Protein AF-0000000078755670 (afdb_homodimer)

Organism: Turneriella parva (strain ATCC BAA-1111 / DSM 21527 / NCTC 11395 / H) (NCBI:txid869212)

Nearest PDB structures (foldseek):
  2hr5-assembly1_A  TM=8.769E-01  e=3.249E-07  Pyrococcus furiosus
  7o91-assembly1_A  TM=8.921E-01  e=1.426E-06  Sulfurisphaera tokodaii str. 7
  4di0-assembly1_B  TM=9.096E-01  e=7.373E-06  Burkholderia pseudomallei 1710b
  6s1a-assembly1_B  TM=4.511E-01  e=1.408E+00  Pseudomonas putida KT2440
  8wjo-assembly1_B  TM=2.674E-01  e=6.176E+00  Saccharomyces cerevisiae S288C

Secondary structure (DSSP, 8-state):
------HHHHHHHHHHHHHHHHHHHHHHHHHHHHHTT-HHHHHHHHHHHHHHHHHHHHHHHHHS-GGG--HHHHHHHHHHHHHHIIIIIHHHHHHHHHHTT-HHHHHHHHHHHHHHHHHHHHHHHHHHHHHHHHHHHHHHHHHHHHHHHHHHHHHHT-/------HHHHHHHHHHHHHHHHHHHHHHHHHHHHHTT-HHHHHHHHHHHHHHHHHHHHHHHHHS-GGG--HHHHHHHHHHHHHHIIIIIHHHHHHHHHHTT-HHHHHHHHHHHHHHHHHHHHHHHHHHHHHHHHHHHHHHHHHHHHHHHHHHHHHHT-

Structure (mmCIF, N/CA/C/O backbone):
data_AF-0000000078755670-model_v1
#
loop_
_entity.id
_entity.type
_entity.pdbx_description
1 polymer Rubrerythrin
#
loop_
_atom_site.group_PDB
_atom_site.id
_atom_site.type_symbol
_atom_site.label_atom_id
_atom_site.label_alt_id
_atom_site.label_comp_id
_atom_site.label_asym_id
_atom_site.label_entity_id
_atom_site.label_seq_id
_atom_site.pdbx_PDB_ins_code
_atom_site.Cartn_x
_atom_site.Cartn_y
_atom_site.Cartn_z
_atom_site.occupancy
_atom_site.B_iso_or_equiv
_atom_site.auth_seq_id
_atom_site.auth_comp_id
_atom_site.auth_asym_id
_atom_site.auth_atom_id
_atom_site.pdbx_PDB_model_num
ATOM 1 N N . MET A 1 1 ? -11.953 -11.547 -30.375 1 32.44 1 MET A N 1
ATOM 2 C CA . MET A 1 1 ? -12.641 -10.555 -29.562 1 32.44 1 MET A CA 1
ATOM 3 C C . MET A 1 1 ? -11.734 -10.023 -28.453 1 32.44 1 MET A C 1
ATOM 5 O O . MET A 1 1 ? -11.219 -10.797 -27.656 1 32.44 1 MET A O 1
ATOM 9 N N . THR A 1 2 ? -10.945 -9.078 -28.531 1 39.5 2 THR A N 1
ATOM 10 C CA . THR A 1 2 ? -9.805 -8.57 -27.766 1 39.5 2 THR A CA 1
ATOM 11 C C . THR A 1 2 ? -10.172 -8.375 -26.297 1 39.5 2 THR A C 1
ATOM 13 O O . THR A 1 2 ? -11.203 -7.773 -25.984 1 39.5 2 THR A O 1
ATOM 16 N N . LYS A 1 3 ? -10.094 -9.289 -25.438 1 49.12 3 LYS A N 1
ATOM 17 C CA . LYS A 1 3 ? -10.672 -9.414 -24.094 1 49.12 3 LYS A CA 1
ATOM 18 C C . LYS A 1 3 ? -10.656 -8.07 -23.359 1 49.12 3 LYS A C 1
ATOM 20 O O . LYS A 1 3 ? -9.586 -7.527 -23.078 1 49.12 3 LYS A O 1
ATOM 25 N N . GLN A 1 4 ? -11.633 -7.141 -23.672 1 58.25 4 GLN A N 1
ATOM 26 C CA . GLN A 1 4 ? -11.773 -5.82 -23.078 1 58.25 4 GLN A CA 1
ATOM 27 C C . GLN A 1 4 ? -11.477 -5.859 -21.578 1 58.25 4 GLN A C 1
ATOM 29 O O . GLN A 1 4 ? -11.992 -6.715 -20.859 1 58.25 4 GLN A O 1
ATOM 34 N N . GLU A 1 5 ? -10.367 -5.27 -21.266 1 74.81 5 GLU A N 1
ATOM 35 C CA . GLU A 1 5 ? -9.93 -5.27 -19.875 1 74.81 5 GLU A CA 1
ATOM 36 C C . GLU A 1 5 ? -11.07 -4.871 -18.938 1 74.81 5 GLU A C 1
ATOM 38 O O . GLU A 1 5 ? -11.742 -3.863 -19.172 1 74.81 5 GLU A O 1
ATOM 43 N N . SER A 1 6 ? -11.648 -5.734 -18.156 1 92.69 6 SER A N 1
ATOM 44 C CA . SER A 1 6 ? -12.734 -5.551 -17.203 1 92.69 6 SER A CA 1
ATOM 45 C C . SER A 1 6 ? -12.531 -4.285 -16.375 1 92.69 6 SER A C 1
ATOM 47 O O . SER A 1 6 ? -11.469 -4.09 -15.789 1 92.69 6 SER A O 1
ATOM 49 N N . VAL A 1 7 ? -13.539 -3.35 -16.562 1 97.31 7 VAL A N 1
ATOM 50 C CA . VAL A 1 7 ? -13.523 -2.145 -15.742 1 97.31 7 VAL A CA 1
ATOM 51 C C . VAL A 1 7 ? -13.43 -2.527 -14.266 1 97.31 7 VAL A C 1
ATOM 53 O O . VAL A 1 7 ? -12.75 -1.854 -13.492 1 97.31 7 VAL A O 1
ATOM 56 N N . THR A 1 8 ? -14.062 -3.582 -13.914 1 98.12 8 THR A N 1
ATOM 57 C CA . THR A 1 8 ? -14.07 -4.031 -12.531 1 98.12 8 THR A CA 1
ATOM 58 C C . THR A 1 8 ? -12.672 -4.453 -12.086 1 98.12 8 THR A C 1
ATOM 60 O O . THR A 1 8 ? -12.258 -4.18 -10.961 1 98.12 8 THR A O 1
ATOM 63 N N . VAL A 1 9 ? -11.953 -5.074 -12.945 1 97.44 9 VAL A N 1
ATOM 64 C CA . VAL A 1 9 ? -10.602 -5.496 -12.594 1 97.44 9 VAL A CA 1
ATOM 65 C C . VAL A 1 9 ? -9.711 -4.27 -12.391 1 97.44 9 VAL A C 1
ATOM 67 O O . VAL A 1 9 ? -8.914 -4.215 -11.445 1 97.44 9 VAL A O 1
ATOM 70 N N . LYS A 1 10 ? -9.875 -3.318 -13.211 1 98 10 LYS A N 1
ATOM 71 C CA . LYS A 1 10 ? -9.133 -2.074 -13.047 1 98 10 LYS A CA 1
ATOM 72 C C . LYS A 1 10 ? -9.516 -1.366 -11.75 1 98 10 LYS A C 1
ATOM 74 O O . LYS A 1 10 ? -8.656 -0.796 -11.07 1 98 10 LYS A O 1
ATOM 79 N N . ASN A 1 11 ? -10.828 -1.381 -11.461 1 98.56 11 ASN A N 1
ATOM 80 C CA . ASN A 1 11 ? -11.305 -0.784 -10.219 1 98.56 11 ASN A CA 1
ATOM 81 C C . ASN A 1 11 ? -10.734 -1.499 -9 1 98.56 11 ASN A C 1
ATOM 83 O O . ASN A 1 11 ? -10.398 -0.859 -8 1 98.56 11 ASN A O 1
ATOM 87 N N . LEU A 1 12 ? -10.625 -2.812 -9.086 1 98.5 12 LEU A N 1
ATOM 88 C CA . LEU A 1 12 ? -10.031 -3.582 -7.996 1 98.5 12 LEU A CA 1
ATOM 89 C C . LEU A 1 12 ? -8.562 -3.219 -7.805 1 98.5 12 LEU A C 1
ATOM 91 O O . LEU A 1 12 ? -8.086 -3.123 -6.672 1 98.5 12 LEU A O 1
ATOM 95 N N . GLU A 1 13 ? -7.914 -3.051 -8.867 1 98.06 13 GLU A N 1
ATOM 96 C CA . GLU A 1 13 ? -6.516 -2.645 -8.781 1 98.06 13 GLU A CA 1
ATOM 97 C C . GLU A 1 13 ? -6.379 -1.272 -8.125 1 98.06 13 GLU A C 1
ATOM 99 O O . GLU A 1 13 ? -5.496 -1.064 -7.293 1 98.06 13 GLU A O 1
ATOM 104 N N . ALA A 1 14 ? -7.215 -0.38 -8.5 1 98.38 14 ALA A N 1
ATOM 105 C CA . ALA A 1 14 ? -7.199 0.957 -7.91 1 98.38 14 ALA A CA 1
ATOM 106 C C . ALA A 1 14 ? -7.547 0.906 -6.426 1 98.38 14 ALA A C 1
ATOM 108 O O . ALA A 1 14 ? -6.957 1.627 -5.617 1 98.38 14 ALA A O 1
ATOM 109 N N . ALA A 1 15 ? -8.492 0.089 -6.121 1 98.81 15 ALA A N 1
ATOM 110 C CA . ALA A 1 15 ? -8.875 -0.082 -4.723 1 98.81 15 ALA A CA 1
ATOM 111 C C . ALA A 1 15 ? -7.734 -0.681 -3.908 1 98.81 15 ALA A C 1
ATOM 113 O O . ALA A 1 15 ? -7.48 -0.255 -2.779 1 98.81 15 ALA A O 1
ATOM 114 N N . PHE A 1 16 ? -7.125 -1.689 -4.496 1 98.81 16 PHE A N 1
ATOM 115 C CA . PHE A 1 16 ? -5.965 -2.293 -3.852 1 98.81 16 PHE A CA 1
ATOM 116 C C . PHE A 1 16 ? -4.879 -1.251 -3.607 1 98.81 16 PHE A C 1
ATOM 118 O O . PHE A 1 16 ? -4.305 -1.188 -2.52 1 98.81 16 PHE A O 1
ATOM 125 N N . ALA A 1 17 ? -4.625 -0.425 -4.574 1 98.56 17 ALA A N 1
ATOM 126 C CA . ALA A 1 17 ? -3.654 0.658 -4.426 1 98.56 17 ALA A CA 1
ATOM 127 C C . ALA A 1 17 ? -4.074 1.628 -3.328 1 98.56 17 ALA A C 1
ATOM 129 O O . ALA A 1 17 ? -3.266 2.002 -2.477 1 98.56 17 ALA A O 1
ATOM 130 N N . GLY A 1 18 ? -5.297 2.008 -3.324 1 98.44 18 GLY A N 1
ATOM 131 C CA . GLY A 1 18 ? -5.812 2.943 -2.34 1 98.44 18 GLY A CA 1
ATOM 132 C C . GLY A 1 18 ? -5.695 2.438 -0.914 1 98.44 18 GLY A C 1
ATOM 133 O O . GLY A 1 18 ? -5.199 3.146 -0.037 1 98.44 18 GLY A O 1
ATOM 134 N N . GLU A 1 19 ? -6.105 1.221 -0.753 1 98.88 19 GLU A N 1
ATOM 135 C CA . GLU A 1 19 ? -6.059 0.656 0.592 1 98.88 19 GLU A CA 1
ATOM 136 C C . GLU A 1 19 ? -4.617 0.459 1.056 1 98.88 19 GLU A C 1
ATOM 138 O O . GLU A 1 19 ? -4.309 0.633 2.236 1 98.88 19 GLU A O 1
ATOM 143 N N . SER A 1 20 ? -3.727 0.031 0.141 1 98.88 20 SER A N 1
ATOM 144 C CA . SER A 1 20 ? -2.311 -0.117 0.465 1 98.88 20 SER A CA 1
ATOM 145 C C . SER A 1 20 ? -1.695 1.218 0.872 1 98.88 20 SER A C 1
ATOM 147 O O . SER A 1 20 ? -0.963 1.293 1.861 1 98.88 20 SER A O 1
ATOM 149 N N . MET A 1 21 ? -2.049 2.262 0.152 1 98.75 21 MET A N 1
ATOM 150 C CA . MET A 1 21 ? -1.551 3.598 0.464 1 98.75 21 MET A CA 1
ATOM 151 C C . MET A 1 21 ? -2.107 4.09 1.796 1 98.75 21 MET A C 1
ATOM 153 O O . MET A 1 21 ? -1.396 4.727 2.572 1 98.75 21 MET A O 1
ATOM 157 N N . ALA A 1 22 ? -3.395 3.812 2.031 1 98.81 22 ALA A N 1
ATOM 158 C CA . ALA A 1 22 ? -3.994 4.238 3.293 1 98.81 22 ALA A CA 1
ATOM 159 C C . ALA A 1 22 ? -3.277 3.604 4.48 1 98.81 22 ALA A C 1
ATOM 161 O O . ALA A 1 22 ? -3.023 4.27 5.488 1 98.81 22 ALA A O 1
ATOM 162 N N . HIS A 1 23 ? -2.988 2.371 4.402 1 98.75 23 HIS A N 1
ATOM 163 C CA . HIS A 1 23 ? -2.232 1.702 5.453 1 98.75 23 HIS A CA 1
ATOM 164 C C . HIS A 1 23 ? -0.934 2.443 5.758 1 98.75 23 HIS A C 1
ATOM 166 O O . HIS A 1 23 ? -0.653 2.768 6.914 1 98.75 23 HIS A O 1
ATOM 172 N N . MET A 1 24 ? -0.199 2.738 4.711 1 98.75 24 MET A N 1
ATOM 173 C CA . MET A 1 24 ? 1.107 3.367 4.883 1 98.75 24 MET A CA 1
ATOM 174 C C . MET A 1 24 ? 0.96 4.805 5.367 1 98.75 24 MET A C 1
ATOM 176 O O . MET A 1 24 ? 1.723 5.258 6.219 1 98.75 24 MET A O 1
ATOM 180 N N . LYS A 1 25 ? -0 5.504 4.809 1 98.62 25 LYS A N 1
ATOM 181 C CA . LYS A 1 25 ? -0.247 6.887 5.207 1 98.62 25 LYS A CA 1
ATOM 182 C C . LYS A 1 25 ? -0.592 6.977 6.691 1 98.62 25 LYS A C 1
ATOM 184 O O . LYS A 1 25 ? -0.08 7.848 7.398 1 98.62 25 LYS A O 1
ATOM 189 N N . TYR A 1 26 ? -1.407 6.098 7.105 1 98.81 26 TYR A N 1
ATOM 190 C CA . TYR A 1 26 ? -1.872 6.172 8.484 1 98.81 26 TYR A CA 1
ATOM 191 C C . TYR A 1 26 ? -0.756 5.801 9.461 1 98.81 26 TYR A C 1
ATOM 193 O O . TYR A 1 26 ? -0.685 6.34 10.562 1 98.81 26 TYR A O 1
ATOM 201 N N . LEU A 1 27 ? 0.091 4.906 9.062 1 98.56 27 LEU A N 1
ATOM 202 C CA . LEU A 1 27 ? 1.281 4.652 9.867 1 98.56 27 LEU A CA 1
ATOM 203 C C . LEU A 1 27 ? 2.148 5.906 9.961 1 98.56 27 LEU A C 1
ATOM 205 O O . LEU A 1 27 ? 2.643 6.242 11.039 1 98.56 27 LEU A O 1
ATOM 209 N N . HIS A 1 28 ? 2.346 6.578 8.844 1 98.69 28 HIS A N 1
ATOM 210 C CA . HIS A 1 28 ? 3.139 7.801 8.812 1 98.69 28 HIS A CA 1
ATOM 211 C C . HIS A 1 28 ? 2.5 8.891 9.672 1 98.69 28 HIS A C 1
ATOM 213 O O . HIS A 1 28 ? 3.191 9.594 10.414 1 98.69 28 HIS A O 1
ATOM 219 N N . PHE A 1 29 ? 1.188 9 9.594 1 98.75 29 PHE A N 1
ATOM 220 C CA . PHE A 1 29 ? 0.46 10 10.359 1 98.75 29 PHE A CA 1
ATOM 221 C C . PHE A 1 29 ? 0.524 9.695 11.852 1 98.75 29 PHE A C 1
ATOM 223 O O . PHE A 1 29 ? 0.62 10.609 12.68 1 98.75 29 PHE A O 1
ATOM 230 N N . ALA A 1 30 ? 0.464 8.406 12.188 1 98.69 30 ALA A N 1
ATOM 231 C CA . ALA A 1 30 ? 0.624 8.016 13.586 1 98.69 30 ALA A CA 1
ATOM 232 C C . ALA A 1 30 ? 1.96 8.5 14.141 1 98.69 30 ALA A C 1
ATOM 234 O O . ALA A 1 30 ? 2.027 9.008 15.266 1 98.69 30 ALA A O 1
ATOM 235 N N . ARG A 1 31 ? 2.986 8.383 13.375 1 98 31 ARG A N 1
ATOM 236 C CA . ARG A 1 31 ? 4.316 8.82 13.789 1 98 31 ARG A CA 1
ATOM 237 C C . ARG A 1 31 ? 4.348 10.328 14.023 1 98 31 ARG A C 1
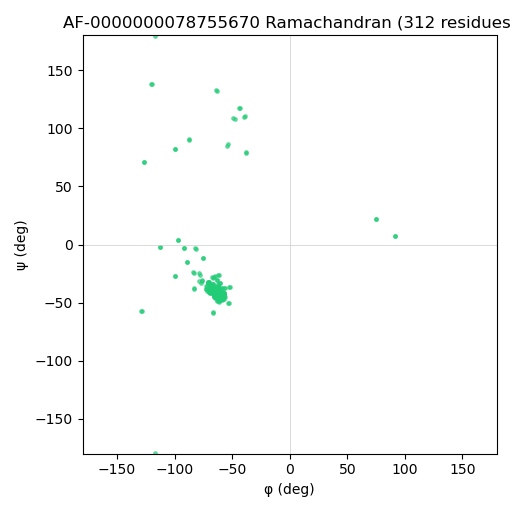ATOM 239 O O . ARG A 1 31 ? 4.914 10.797 15.008 1 98 31 ARG A O 1
ATOM 246 N N . ILE A 1 32 ? 3.754 11.055 13.109 1 97.88 32 ILE A N 1
ATOM 247 C CA . ILE A 1 32 ? 3.693 12.508 13.227 1 97.88 32 ILE A CA 1
ATOM 248 C C . ILE A 1 32 ? 2.973 12.891 14.516 1 97.88 32 ILE A C 1
ATOM 250 O O . ILE A 1 32 ? 3.465 13.719 15.281 1 97.88 32 ILE A O 1
ATOM 254 N N . CYS A 1 33 ? 1.858 12.281 14.766 1 98 33 CYS A N 1
ATOM 255 C CA . CYS A 1 33 ? 1.079 12.578 15.961 1 98 33 CYS A CA 1
ATOM 256 C C . CYS A 1 33 ? 1.87 12.258 17.219 1 98 33 CYS A C 1
ATOM 258 O O . CYS A 1 33 ? 1.887 13.047 18.172 1 98 33 CYS A O 1
ATOM 260 N N . ARG A 1 34 ? 2.529 11.109 17.203 1 97.75 34 ARG A N 1
ATOM 261 C CA . ARG A 1 34 ? 3.316 10.695 18.359 1 97.75 34 ARG A CA 1
ATOM 262 C C . ARG A 1 34 ? 4.477 11.656 18.609 1 97.75 34 ARG A C 1
ATOM 264 O O . ARG A 1 34 ? 4.75 12.023 19.75 1 97.75 34 ARG A O 1
ATOM 271 N N . GLU A 1 35 ? 5.148 12.07 17.609 1 96.75 35 GLU A N 1
ATOM 272 C CA . GLU A 1 35 ? 6.266 13.008 17.703 1 96.75 35 GLU A CA 1
ATOM 273 C C . GLU A 1 35 ? 5.812 14.344 18.266 1 96.75 35 GLU A C 1
ATOM 275 O O . GLU A 1 35 ? 6.598 15.055 18.906 1 96.75 35 GLU A O 1
ATOM 280 N N . GLN A 1 36 ? 4.562 14.656 18.078 1 94.56 36 GLN A N 1
ATOM 281 C CA . GLN A 1 36 ? 4.016 15.922 18.547 1 94.56 36 GLN A CA 1
ATOM 282 C C . GLN A 1 36 ? 3.318 15.75 19.906 1 94.56 36 GLN A C 1
ATOM 284 O O . GLN A 1 36 ? 2.592 16.641 20.344 1 94.56 36 GLN A O 1
ATOM 289 N N . GLY A 1 37 ? 3.385 14.523 20.484 1 94.69 37 GLY A N 1
ATOM 290 C CA . GLY A 1 37 ? 2.934 14.281 21.859 1 94.69 37 GLY A CA 1
ATOM 291 C C . GLY A 1 37 ? 1.482 13.852 21.938 1 94.69 37 GLY A C 1
ATOM 292 O O . GLY A 1 37 ? 0.907 13.789 23.016 1 94.69 37 GLY A O 1
ATOM 293 N N . ASP A 1 38 ? 0.889 13.617 20.797 1 96.25 38 ASP A N 1
ATOM 294 C CA . ASP A 1 38 ? -0.505 13.188 20.781 1 96.25 38 ASP A CA 1
ATOM 295 C C . ASP A 1 38 ? -0.608 11.672 20.594 1 96.25 38 ASP A C 1
ATOM 297 O O . ASP A 1 38 ? -1.018 11.195 19.531 1 96.25 38 ASP A O 1
ATOM 301 N N . GLU A 1 39 ? -0.458 10.984 21.672 1 97.75 39 GLU A N 1
ATOM 302 C CA . GLU A 1 39 ? -0.437 9.523 21.672 1 97.75 39 GLU A CA 1
ATOM 303 C C . GLU A 1 39 ? -1.814 8.953 21.344 1 97.75 39 GLU A C 1
ATOM 305 O O . GLU A 1 39 ? -1.923 7.926 20.672 1 97.75 39 GLU A O 1
ATOM 310 N N . ALA A 1 40 ? -2.822 9.602 21.766 1 97.62 40 ALA A N 1
ATOM 311 C CA . ALA A 1 40 ? -4.176 9.102 21.547 1 97.62 40 ALA A CA 1
ATOM 312 C C . ALA A 1 40 ? -4.523 9.07 20.062 1 97.62 40 ALA A C 1
ATOM 314 O O . ALA A 1 40 ? -5.035 8.07 19.562 1 97.62 40 ALA A O 1
ATOM 315 N N . THR A 1 41 ? -4.215 10.109 19.391 1 98.44 41 THR A N 1
ATOM 316 C CA . THR A 1 41 ? -4.496 10.172 17.953 1 98.44 41 THR A CA 1
ATOM 317 C C . THR A 1 41 ? -3.598 9.203 17.188 1 98.44 41 THR A C 1
ATOM 319 O O . THR A 1 41 ? -4.039 8.57 16.219 1 98.44 41 THR A O 1
ATOM 322 N N . ALA A 1 42 ? -2.363 9.062 17.641 1 98.69 42 ALA A N 1
ATOM 323 C CA . ALA A 1 42 ? -1.453 8.102 17.031 1 98.69 42 ALA A CA 1
ATOM 324 C C . ALA A 1 42 ? -2.033 6.691 17.062 1 98.69 42 ALA A C 1
ATOM 326 O O . ALA A 1 42 ? -1.991 5.973 16.062 1 98.69 42 ALA A O 1
ATOM 327 N N . LYS A 1 43 ? -2.6 6.359 18.141 1 98.75 43 LYS A N 1
ATOM 328 C CA . LYS A 1 43 ? -3.168 5.027 18.312 1 98.75 43 LYS A CA 1
ATOM 329 C C . LYS A 1 43 ? -4.375 4.824 17.391 1 98.75 43 LYS A C 1
ATOM 331 O O . LYS A 1 43 ? -4.578 3.732 16.859 1 98.75 43 LYS A O 1
ATOM 336 N N . VAL A 1 44 ? -5.188 5.855 17.234 1 98.88 44 VAL A N 1
ATOM 337 C CA . VAL A 1 44 ? -6.332 5.781 16.328 1 98.88 44 VAL A CA 1
ATOM 338 C C . VAL A 1 44 ? -5.852 5.488 14.906 1 98.88 44 VAL A C 1
ATOM 340 O O . VAL A 1 44 ? -6.414 4.633 14.219 1 98.88 44 VAL A O 1
ATOM 343 N N . PHE A 1 45 ? -4.809 6.172 14.5 1 98.94 45 PHE A N 1
ATOM 344 C CA . PHE A 1 45 ? -4.262 5.953 13.164 1 98.94 45 PHE A CA 1
ATOM 345 C C . PHE A 1 45 ? -3.695 4.543 13.039 1 98.94 45 PHE A C 1
ATOM 347 O O . PHE A 1 45 ? -3.895 3.881 12.016 1 98.94 45 PHE A O 1
ATOM 354 N N . GLU A 1 46 ? -3.002 4.062 14.039 1 98.75 46 GLU A N 1
ATOM 355 C CA . GLU A 1 46 ? -2.412 2.73 13.984 1 98.75 46 GLU A CA 1
ATOM 356 C C . GLU A 1 46 ? -3.488 1.651 13.93 1 98.75 46 GLU A C 1
ATOM 358 O O . GLU A 1 46 ? -3.354 0.666 13.203 1 98.75 46 GLU A O 1
ATOM 363 N N . GLU A 1 47 ? -4.531 1.858 14.68 1 98.81 47 GLU A N 1
ATOM 364 C CA . GLU A 1 47 ? -5.633 0.901 14.664 1 98.81 47 GLU A CA 1
ATOM 365 C C . GLU A 1 47 ? -6.328 0.892 13.305 1 98.81 47 GLU A C 1
ATOM 367 O O . GLU A 1 47 ? -6.688 -0.171 12.789 1 98.81 47 GLU A O 1
ATOM 372 N N . THR A 1 48 ? -6.512 2.008 12.758 1 98.88 48 THR A N 1
ATOM 373 C CA . THR A 1 48 ? -7.117 2.086 11.43 1 98.88 48 THR A CA 1
ATOM 374 C C . THR A 1 48 ? -6.195 1.483 10.375 1 98.88 48 THR A C 1
ATOM 376 O O . THR A 1 48 ? -6.652 0.79 9.469 1 98.88 48 THR A O 1
ATOM 379 N N . ALA A 1 49 ? -4.879 1.758 10.5 1 98.75 49 ALA A N 1
ATOM 380 C CA . ALA A 1 49 ? -3.902 1.183 9.578 1 98.75 49 ALA A CA 1
ATOM 381 C C . ALA A 1 49 ? -3.986 -0.341 9.57 1 98.75 49 ALA A C 1
ATOM 383 O O . ALA A 1 49 ? -3.857 -0.971 8.523 1 98.75 49 ALA A O 1
ATOM 384 N N . ALA A 1 50 ? -4.223 -0.917 10.734 1 98.44 50 ALA A N 1
ATOM 385 C CA . ALA A 1 50 ? -4.348 -2.369 10.836 1 98.44 50 ALA A CA 1
ATOM 386 C C . ALA A 1 50 ? -5.582 -2.869 10.086 1 98.44 50 ALA A C 1
ATOM 388 O O . ALA A 1 50 ? -5.547 -3.938 9.477 1 98.44 50 ALA A O 1
ATOM 389 N N . GLN A 1 51 ? -6.621 -2.115 10.141 1 98.62 51 GLN A N 1
ATOM 390 C CA . GLN A 1 51 ? -7.828 -2.49 9.414 1 98.62 51 GLN A CA 1
ATOM 391 C C . GLN A 1 51 ? -7.629 -2.359 7.91 1 98.62 51 GLN A C 1
ATOM 393 O O . GLN A 1 51 ? -8.164 -3.154 7.137 1 98.62 51 GLN A O 1
ATOM 398 N N . GLU A 1 52 ? -6.797 -1.377 7.492 1 98.81 52 GLU A N 1
ATOM 399 C CA . GLU A 1 52 ? -6.543 -1.193 6.066 1 98.81 52 GLU A CA 1
ATOM 400 C C . GLU A 1 52 ? -5.785 -2.381 5.48 1 98.81 52 GLU A C 1
ATOM 402 O O . GLU A 1 52 ? -5.926 -2.695 4.301 1 98.81 52 GLU A O 1
ATOM 407 N N . ILE A 1 53 ? -4.992 -3.07 6.246 1 98.31 53 ILE A N 1
ATOM 408 C CA . ILE A 1 53 ? -4.309 -4.273 5.781 1 98.31 53 ILE A CA 1
ATOM 409 C C . ILE A 1 53 ? -5.332 -5.309 5.328 1 98.31 53 ILE A C 1
ATOM 411 O O . ILE A 1 53 ? -5.203 -5.887 4.246 1 98.31 53 ILE A O 1
ATOM 415 N N . GLN A 1 54 ? -6.34 -5.473 6.152 1 97.75 54 GLN A N 1
ATOM 416 C CA . GLN A 1 54 ? -7.371 -6.457 5.832 1 97.75 54 GLN A CA 1
ATOM 417 C C . GLN A 1 54 ? -8.125 -6.066 4.562 1 97.75 54 GLN A C 1
ATOM 419 O O . GLN A 1 54 ? -8.477 -6.926 3.752 1 97.75 54 GLN A O 1
ATOM 424 N N . HIS A 1 55 ? -8.383 -4.785 4.418 1 98.5 55 HIS A N 1
ATOM 425 C CA . HIS A 1 55 ? -9.039 -4.297 3.213 1 98.5 55 HIS A CA 1
ATOM 426 C C . HIS A 1 55 ? -8.195 -4.574 1.972 1 98.5 55 HIS A C 1
ATOM 428 O O . HIS A 1 55 ? -8.703 -5.113 0.982 1 98.5 55 HIS A O 1
ATOM 434 N N . ALA A 1 56 ? -6.953 -4.223 2.053 1 98.62 56 ALA A N 1
ATOM 435 C CA . ALA A 1 56 ? -6.043 -4.426 0.926 1 98.62 56 ALA A CA 1
ATOM 436 C C . ALA A 1 56 ? -5.918 -5.906 0.583 1 98.62 56 ALA A C 1
ATOM 438 O O . ALA A 1 56 ? -5.918 -6.281 -0.592 1 98.62 56 ALA A O 1
ATOM 439 N N . LEU A 1 57 ? -5.828 -6.727 1.596 1 97.56 57 LEU A N 1
ATOM 440 C CA . LEU A 1 57 ? -5.684 -8.156 1.359 1 97.56 57 LEU A CA 1
ATOM 441 C C . LEU A 1 57 ? -6.961 -8.742 0.769 1 97.56 57 LEU A C 1
ATOM 443 O O . LEU A 1 57 ? -6.906 -9.672 -0.04 1 97.56 57 LEU A O 1
ATOM 447 N N . GLY A 1 58 ? -8.148 -8.227 1.183 1 96.88 58 GLY A N 1
ATOM 448 C CA . GLY A 1 58 ? -9.391 -8.625 0.544 1 96.88 58 GLY A CA 1
ATOM 449 C C . GLY A 1 58 ? -9.406 -8.359 -0.949 1 96.88 58 GLY A C 1
ATOM 450 O O . GLY A 1 58 ? -9.844 -9.203 -1.732 1 96.88 58 GLY A O 1
ATOM 451 N N . HIS A 1 59 ? -8.938 -7.191 -1.34 1 98.38 59 HIS A N 1
ATOM 452 C CA . HIS A 1 59 ? -8.828 -6.871 -2.76 1 98.38 59 HIS A CA 1
ATOM 453 C C . HIS A 1 59 ? -7.797 -7.762 -3.445 1 98.38 59 HIS A C 1
ATOM 455 O O . HIS A 1 59 ? -8.023 -8.234 -4.562 1 98.38 59 HIS A O 1
ATOM 461 N N . ALA A 1 60 ? -6.633 -8.008 -2.762 1 97.75 60 ALA A N 1
ATOM 462 C CA . ALA A 1 60 ? -5.562 -8.844 -3.311 1 97.75 60 ALA A CA 1
ATOM 463 C C . ALA A 1 60 ? -6.066 -10.25 -3.607 1 97.75 60 ALA A C 1
ATOM 465 O O . ALA A 1 60 ? -5.664 -10.859 -4.602 1 97.75 60 ALA A O 1
ATOM 466 N N . GLU A 1 61 ? -6.91 -10.75 -2.793 1 97.06 61 GLU A N 1
ATOM 467 C CA . GLU A 1 61 ? -7.457 -12.086 -2.994 1 97.06 61 GLU A CA 1
ATOM 468 C C . GLU A 1 61 ? -8.266 -12.164 -4.289 1 97.06 61 GLU A C 1
ATOM 470 O O . GLU A 1 61 ? -8.234 -13.188 -4.984 1 97.06 61 GLU A O 1
ATOM 475 N N . LEU A 1 62 ? -8.953 -11.125 -4.59 1 96.94 62 LEU A N 1
ATOM 476 C CA . LEU A 1 62 ? -9.75 -11.102 -5.809 1 96.94 62 LEU A CA 1
ATOM 477 C C . LEU A 1 62 ? -8.867 -10.906 -7.035 1 96.94 62 LEU A C 1
ATOM 479 O O . LEU A 1 62 ? -9.164 -11.43 -8.109 1 96.94 62 LEU A O 1
ATOM 483 N N . LEU A 1 63 ? -7.793 -10.211 -6.855 1 97.06 63 LEU A N 1
ATOM 484 C CA . LEU A 1 63 ? -6.891 -9.898 -7.957 1 97.06 63 LEU A CA 1
ATOM 485 C C . LEU A 1 63 ? -5.922 -11.055 -8.211 1 97.06 63 LEU A C 1
ATOM 487 O O . LEU A 1 63 ? -5.531 -11.297 -9.359 1 97.06 63 LEU A O 1
ATOM 491 N N . PHE A 1 64 ? -5.492 -11.672 -7.129 1 96.81 64 PHE A N 1
ATOM 492 C CA . PHE A 1 64 ? -4.52 -12.758 -7.121 1 96.81 64 PHE A CA 1
ATOM 493 C C . PHE A 1 64 ? -5.059 -13.969 -6.367 1 96.81 64 PHE A C 1
ATOM 495 O O . PHE A 1 64 ? -4.535 -14.336 -5.312 1 96.81 64 PHE A O 1
ATOM 502 N N . PRO A 1 65 ? -5.992 -14.609 -6.938 1 95.62 65 PRO A N 1
ATOM 503 C CA . PRO A 1 65 ? -6.641 -15.703 -6.211 1 95.62 65 PRO A CA 1
ATOM 504 C C . PRO A 1 65 ? -5.684 -16.844 -5.883 1 95.62 65 PRO A C 1
ATOM 506 O O . PRO A 1 65 ? -5.02 -17.375 -6.777 1 95.62 65 PRO A O 1
ATOM 509 N N . ARG A 1 66 ? -5.723 -17.25 -4.703 1 94.06 66 ARG A N 1
ATOM 510 C CA . ARG A 1 66 ? -4.781 -18.234 -4.164 1 94.06 66 ARG A CA 1
ATOM 511 C C . ARG A 1 66 ? -4.91 -19.578 -4.883 1 94.06 66 ARG A C 1
ATOM 513 O O . ARG A 1 66 ? -3.924 -20.297 -5.039 1 94.06 66 ARG A O 1
ATOM 520 N N . GLU A 1 67 ? -6.094 -19.891 -5.348 1 93.12 67 GLU A N 1
ATOM 521 C CA . GLU A 1 67 ? -6.344 -21.188 -5.965 1 93.12 67 GLU A CA 1
ATOM 522 C C . GLU A 1 67 ? -5.75 -21.25 -7.371 1 93.12 67 GLU A C 1
ATOM 524 O O . GLU A 1 67 ? -5.605 -22.344 -7.941 1 93.12 67 GLU A O 1
ATOM 529 N N . LYS A 1 68 ? -5.352 -20.047 -7.824 1 94.75 68 LYS A N 1
ATOM 530 C CA . LYS A 1 68 ? -4.883 -20.016 -9.203 1 94.75 68 LYS A CA 1
ATOM 531 C C . LYS A 1 68 ? -3.387 -19.719 -9.273 1 94.75 68 LYS A C 1
ATOM 533 O O . LYS A 1 68 ? -2.805 -19.656 -10.352 1 94.75 68 LYS A O 1
ATOM 538 N N . LEU A 1 69 ? -2.816 -19.516 -8.141 1 96.81 69 LEU A N 1
ATOM 539 C CA . LEU A 1 69 ? -1.411 -19.109 -8.117 1 96.81 69 LEU A CA 1
ATOM 540 C C . LEU A 1 69 ? -0.575 -20.125 -7.34 1 96.81 69 LEU A C 1
ATOM 542 O O . LEU A 1 69 ? -1.021 -20.656 -6.32 1 96.81 69 LEU A O 1
ATOM 546 N N . GLY A 1 70 ? 0.6 -20.422 -7.902 1 95.75 70 GLY A N 1
ATOM 547 C CA . GLY A 1 70 ? 1.606 -21.219 -7.215 1 95.75 70 GLY A CA 1
ATOM 548 C C . GLY A 1 70 ? 2.889 -20.453 -6.949 1 95.75 70 GLY A C 1
ATOM 549 O O . GLY A 1 70 ? 2.979 -19.266 -7.242 1 95.75 70 GLY A O 1
ATOM 550 N N . VAL A 1 71 ? 3.809 -21.141 -6.352 1 97.06 71 VAL A N 1
ATOM 551 C CA . VAL A 1 71 ? 5.074 -20.531 -5.953 1 97.06 71 VAL A CA 1
ATOM 552 C C . VAL A 1 71 ? 5.77 -19.938 -7.176 1 97.06 71 VAL A C 1
ATOM 554 O O . VAL A 1 71 ? 6.266 -18.812 -7.125 1 97.06 71 VAL A O 1
ATOM 557 N N . LYS A 1 72 ? 5.754 -20.625 -8.258 1 96.88 72 LYS A N 1
ATOM 558 C CA . LYS A 1 72 ? 6.41 -20.141 -9.469 1 96.88 72 LYS A CA 1
ATOM 559 C C . LYS A 1 72 ? 5.742 -18.875 -9.992 1 96.88 72 LYS A C 1
ATOM 561 O O . LYS A 1 72 ? 6.418 -17.906 -10.375 1 96.88 72 LYS A O 1
ATOM 566 N N . GLU A 1 73 ? 4.473 -18.906 -10.008 1 97.5 73 GLU A N 1
ATOM 567 C CA . GLU A 1 73 ? 3.717 -17.781 -10.555 1 97.5 73 GLU A CA 1
ATOM 568 C C . GLU A 1 73 ? 3.93 -16.516 -9.727 1 97.5 73 GLU A C 1
ATOM 570 O O . GLU A 1 73 ? 4.129 -15.438 -10.281 1 97.5 73 GLU A O 1
ATOM 575 N N . VAL A 1 74 ? 3.896 -16.688 -8.422 1 98.44 74 VAL A N 1
ATOM 576 C CA . VAL A 1 74 ? 4.004 -15.484 -7.59 1 98.44 74 VAL A CA 1
ATOM 577 C C . VAL A 1 74 ? 5.426 -14.938 -7.66 1 98.44 74 VAL A C 1
ATOM 579 O O . VAL A 1 74 ? 5.625 -13.719 -7.621 1 98.44 74 VAL A O 1
ATOM 582 N N . LEU A 1 75 ? 6.43 -15.797 -7.789 1 98.81 75 LEU A N 1
ATOM 583 C CA . LEU A 1 75 ? 7.801 -15.336 -7.973 1 98.81 75 LEU A CA 1
ATOM 584 C C . LEU A 1 75 ? 7.957 -14.617 -9.305 1 98.81 75 LEU A C 1
ATOM 586 O O . LEU A 1 75 ? 8.641 -13.594 -9.391 1 98.81 75 LEU A O 1
ATOM 590 N N . ARG A 1 76 ? 7.32 -15.094 -10.305 1 98.38 76 ARG A N 1
ATOM 591 C CA . ARG A 1 76 ? 7.391 -14.445 -11.609 1 98.38 76 ARG A CA 1
ATOM 592 C C . ARG A 1 76 ? 6.727 -13.07 -11.57 1 98.38 76 ARG A C 1
ATOM 594 O O . ARG A 1 76 ? 7.23 -12.117 -12.164 1 98.38 76 ARG A O 1
ATOM 601 N N . TYR A 1 77 ? 5.617 -13.023 -10.883 1 98.12 77 TYR A N 1
ATOM 602 C CA . TYR A 1 77 ? 4.953 -11.734 -10.695 1 98.12 77 TYR A CA 1
ATOM 603 C C . TYR A 1 77 ? 5.883 -10.727 -10.031 1 98.12 77 TYR A C 1
ATOM 605 O O . TYR A 1 77 ? 5.969 -9.578 -10.461 1 98.12 77 TYR A O 1
ATOM 613 N N . ALA A 1 78 ? 6.535 -11.164 -8.984 1 98.88 78 ALA A N 1
ATOM 614 C CA . ALA A 1 78 ? 7.43 -10.289 -8.227 1 98.88 78 ALA A CA 1
ATOM 615 C C . ALA A 1 78 ? 8.625 -9.859 -9.078 1 98.88 78 ALA A C 1
ATOM 617 O O . ALA A 1 78 ? 9.016 -8.688 -9.07 1 98.88 78 ALA A O 1
ATOM 618 N N . ILE A 1 79 ? 9.188 -10.789 -9.836 1 98.88 79 ILE A N 1
ATOM 619 C CA . ILE A 1 79 ? 10.328 -10.5 -10.695 1 98.88 79 ILE A CA 1
ATOM 620 C C . ILE A 1 79 ? 9.938 -9.461 -11.742 1 98.88 79 ILE A C 1
ATOM 622 O O . ILE A 1 79 ? 10.664 -8.492 -11.969 1 98.88 79 ILE A O 1
ATOM 626 N N . GLU A 1 80 ? 8.82 -9.648 -12.367 1 98.56 80 GLU A N 1
ATOM 627 C CA . GLU A 1 80 ? 8.344 -8.719 -13.383 1 98.56 80 GLU A CA 1
ATOM 628 C C . GLU A 1 80 ? 8.148 -7.316 -12.812 1 98.56 80 GLU A C 1
ATOM 630 O O . GLU A 1 80 ? 8.562 -6.324 -13.422 1 98.56 80 GLU A O 1
ATOM 635 N N . GLY A 1 81 ? 7.516 -7.242 -11.656 1 98.25 81 GLY A N 1
ATOM 636 C CA . GLY A 1 81 ? 7.285 -5.945 -11.031 1 98.25 81 GLY A CA 1
ATOM 637 C C . GLY A 1 81 ? 8.562 -5.23 -10.656 1 98.25 81 GLY A C 1
ATOM 638 O O . GLY A 1 81 ? 8.75 -4.055 -10.984 1 98.25 81 GLY A O 1
ATOM 639 N N . GLU A 1 82 ? 9.438 -5.949 -10.008 1 98.88 82 GLU A N 1
ATOM 640 C CA . GLU A 1 82 ? 10.711 -5.352 -9.602 1 98.88 82 GLU A CA 1
ATOM 641 C C . GLU A 1 82 ? 11.547 -4.945 -10.812 1 98.88 82 GLU A C 1
ATOM 643 O O . GLU A 1 82 ? 12.227 -3.924 -10.789 1 98.88 82 GLU A O 1
ATOM 648 N N . THR A 1 83 ? 11.516 -5.734 -11.836 1 98.88 83 THR A N 1
ATOM 649 C CA . THR A 1 83 ? 12.266 -5.445 -13.055 1 98.88 83 THR A CA 1
ATOM 650 C C . THR A 1 83 ? 11.742 -4.18 -13.727 1 98.88 83 THR A C 1
ATOM 652 O O . THR A 1 83 ? 12.523 -3.322 -14.141 1 98.88 83 THR A O 1
ATOM 655 N N . TYR A 1 84 ? 10.477 -4.078 -13.805 1 98.75 84 TYR A N 1
ATOM 656 C CA . TYR A 1 84 ? 9.867 -2.877 -14.367 1 98.75 84 TYR A CA 1
ATOM 657 C C . TYR A 1 84 ? 10.289 -1.64 -13.586 1 98.75 84 TYR A C 1
ATOM 659 O O . TYR A 1 84 ? 10.586 -0.597 -14.172 1 98.75 84 TYR A O 1
ATOM 667 N N . GLU A 1 85 ? 10.328 -1.75 -12.273 1 98.81 85 GLU A N 1
ATOM 668 C CA . GLU A 1 85 ? 10.672 -0.614 -11.422 1 98.81 85 GLU A CA 1
ATOM 669 C C . GLU A 1 85 ? 12.094 -0.125 -11.703 1 98.81 85 GLU A C 1
ATOM 671 O O . GLU A 1 85 ? 12.312 1.073 -11.883 1 98.81 85 GLU A O 1
ATOM 676 N N . TYR A 1 86 ? 13.062 -1.003 -11.805 1 98.75 86 TYR A N 1
ATOM 677 C CA . TYR A 1 86 ? 14.445 -0.522 -11.859 1 98.75 86 TYR A CA 1
ATOM 678 C C . TYR A 1 86 ? 14.867 -0.253 -13.297 1 98.75 86 TYR A C 1
ATOM 680 O O . TYR A 1 86 ? 15.852 0.45 -13.539 1 98.75 86 TYR A O 1
ATOM 688 N N . THR A 1 87 ? 14.07 -0.784 -14.32 1 98.88 87 THR A N 1
ATOM 689 C CA . THR A 1 87 ? 14.5 -0.595 -15.695 1 98.88 87 THR A CA 1
ATOM 690 C C . THR A 1 87 ? 13.734 0.554 -16.344 1 98.88 87 THR A C 1
ATOM 692 O O . THR A 1 87 ? 14.227 1.178 -17.297 1 98.88 87 THR A O 1
ATOM 695 N N . GLU A 1 88 ? 12.531 0.801 -15.852 1 98.81 88 GLU A N 1
ATOM 696 C CA . GLU A 1 88 ? 11.68 1.75 -16.562 1 98.81 88 GLU A CA 1
ATOM 697 C C . GLU A 1 88 ? 11.141 2.82 -15.625 1 98.81 88 GLU A C 1
ATOM 699 O O . GLU A 1 88 ? 11.422 4.008 -15.797 1 98.81 88 GLU A O 1
ATOM 704 N N . MET A 1 89 ? 10.461 2.451 -14.594 1 98.69 89 MET A N 1
ATOM 705 C CA . MET A 1 89 ? 9.672 3.377 -13.789 1 98.69 89 MET A CA 1
ATOM 706 C C . MET A 1 89 ? 10.57 4.363 -13.055 1 98.69 89 MET A C 1
ATOM 708 O O . MET A 1 89 ? 10.461 5.574 -13.242 1 98.69 89 MET A O 1
ATOM 712 N N . TYR A 1 90 ? 11.453 3.818 -12.25 1 98.88 90 TYR A N 1
ATOM 713 C CA . TYR A 1 90 ? 12.234 4.715 -11.406 1 98.88 90 TYR A CA 1
ATOM 714 C C . TYR A 1 90 ? 13.234 5.512 -12.227 1 98.88 90 TYR A C 1
ATOM 716 O O . TYR A 1 90 ? 13.484 6.688 -11.945 1 98.88 90 TYR A O 1
ATOM 724 N N . PRO A 1 91 ? 13.883 4.91 -13.266 1 98.94 91 PRO A N 1
ATOM 725 C CA . PRO A 1 91 ? 14.734 5.75 -14.117 1 98.94 91 PRO A CA 1
ATOM 726 C C . PRO A 1 91 ? 13.969 6.914 -14.742 1 98.94 91 PRO A C 1
ATOM 728 O O . PRO A 1 91 ? 14.477 8.039 -14.789 1 98.94 91 PRO A O 1
ATOM 731 N N . LYS A 1 92 ? 12.766 6.664 -15.211 1 98.88 92 LYS A N 1
ATOM 732 C CA . LYS A 1 92 ? 11.945 7.73 -15.773 1 98.88 92 LYS A CA 1
ATOM 733 C C . LYS A 1 92 ? 11.578 8.766 -14.719 1 98.88 92 LYS A C 1
ATOM 735 O O . LYS A 1 92 ? 11.609 9.969 -14.977 1 98.88 92 LYS A O 1
ATOM 740 N N . PHE A 1 93 ? 11.203 8.32 -13.57 1 98.88 93 PHE A N 1
ATOM 741 C CA . PHE A 1 93 ? 10.859 9.211 -12.469 1 98.88 93 PHE A CA 1
ATOM 742 C C . PHE A 1 93 ? 12.055 10.07 -12.07 1 98.88 93 PHE A C 1
ATOM 744 O O . PHE A 1 93 ? 11.914 11.266 -11.836 1 98.88 93 PHE A O 1
ATOM 751 N N . ARG A 1 94 ? 13.227 9.422 -11.953 1 98.75 94 ARG A N 1
ATOM 752 C CA . ARG A 1 94 ? 14.461 10.117 -11.602 1 98.75 94 ARG A CA 1
ATOM 753 C C . ARG A 1 94 ? 14.773 11.211 -12.609 1 98.75 94 ARG A C 1
ATOM 755 O O . ARG A 1 94 ? 15.164 12.32 -12.227 1 98.75 94 ARG A O 1
ATOM 762 N N . HIS A 1 95 ? 14.617 10.891 -13.875 1 98.81 95 HIS A N 1
ATOM 763 C CA . HIS A 1 95 ? 14.891 11.859 -14.93 1 98.81 95 HIS A CA 1
ATOM 764 C C . HIS A 1 95 ? 14.016 13.102 -14.766 1 98.81 95 HIS A C 1
ATOM 766 O O . HIS A 1 95 ? 14.508 14.227 -14.852 1 98.81 95 HIS A O 1
ATOM 772 N N . ALA A 1 96 ? 12.75 12.914 -14.531 1 98.62 96 ALA A N 1
ATOM 773 C CA . ALA A 1 96 ? 11.828 14.031 -14.336 1 98.62 96 ALA A CA 1
ATOM 774 C C . ALA A 1 96 ? 12.219 14.867 -13.117 1 98.62 96 ALA A C 1
ATOM 776 O O . ALA A 1 96 ? 12.141 16.094 -13.148 1 98.62 96 ALA A O 1
ATOM 777 N N . ALA A 1 97 ? 12.609 14.18 -12.062 1 98.62 97 ALA A N 1
ATOM 778 C CA . ALA A 1 97 ? 13.008 14.875 -10.844 1 98.62 97 ALA A CA 1
ATOM 779 C C . ALA A 1 97 ? 14.234 15.75 -11.086 1 98.62 97 ALA A C 1
ATOM 781 O O . ALA A 1 97 ? 14.305 16.875 -10.594 1 98.62 97 ALA A O 1
ATOM 782 N N . VAL A 1 98 ? 15.18 15.25 -11.859 1 98.69 98 VAL A N 1
ATOM 783 C CA . VAL A 1 98 ? 16.391 16 -12.203 1 98.69 98 VAL A CA 1
ATOM 784 C C . VAL A 1 98 ? 16.016 17.203 -13.062 1 98.69 98 VAL A C 1
ATOM 786 O O . VAL A 1 98 ? 16.469 18.328 -12.812 1 98.69 98 VAL A O 1
ATOM 789 N N . GLU A 1 99 ? 15.156 16.984 -14.023 1 98.44 99 GLU A N 1
ATOM 790 C CA . GLU A 1 99 ? 14.734 18.047 -14.914 1 98.44 99 GLU A CA 1
ATOM 791 C C . GLU A 1 99 ? 14.047 19.172 -14.141 1 98.44 99 GLU A C 1
ATOM 793 O O . GLU A 1 99 ? 14.211 20.359 -14.469 1 98.44 99 GLU A O 1
ATOM 798 N N . GLU A 1 100 ? 13.359 18.812 -13.102 1 98 100 GLU A N 1
ATOM 799 C CA . GLU A 1 100 ? 12.617 19.797 -12.328 1 98 100 GLU A CA 1
ATOM 800 C C . GLU A 1 100 ? 13.453 20.344 -11.172 1 98 100 GLU A C 1
ATOM 802 O O . GLU A 1 100 ? 12.984 21.188 -10.406 1 98 100 GLU A O 1
ATOM 807 N N . GLY A 1 101 ? 14.586 19.844 -11.031 1 97.94 101 GLY A N 1
ATOM 808 C CA . GLY A 1 101 ? 15.484 20.328 -9.984 1 97.94 101 GLY A CA 1
ATOM 809 C C . GLY A 1 101 ? 15.086 19.859 -8.602 1 97.94 101 GLY A C 1
ATOM 810 O O . GLY A 1 101 ? 15.414 20.5 -7.602 1 97.94 101 GLY A O 1
ATOM 811 N N . ASN A 1 102 ? 14.352 18.812 -8.469 1 97.75 102 ASN A N 1
ATOM 812 C CA . ASN A 1 102 ? 14 18.203 -7.188 1 97.75 102 ASN A CA 1
ATOM 813 C C . ASN A 1 102 ? 15.047 17.188 -6.746 1 97.75 102 ASN A C 1
ATOM 815 O O . ASN A 1 102 ? 14.891 15.984 -6.98 1 97.75 102 ASN A O 1
ATOM 819 N N . SER A 1 103 ? 16.016 17.594 -6.043 1 98.25 103 SER A N 1
ATOM 820 C CA . SER A 1 103 ? 17.172 16.766 -5.723 1 98.25 103 SER A CA 1
ATOM 821 C C . SER A 1 103 ? 16.812 15.68 -4.711 1 98.25 103 SER A C 1
ATOM 823 O O . SER A 1 103 ? 17.375 14.578 -4.75 1 98.25 103 SER A O 1
ATOM 825 N N . ALA A 1 104 ? 15.938 16 -3.791 1 97.81 104 ALA A N 1
ATOM 826 C CA . ALA A 1 104 ? 15.547 15.008 -2.795 1 97.81 104 ALA A CA 1
ATOM 827 C C . ALA A 1 104 ? 14.844 13.82 -3.451 1 97.81 104 ALA A C 1
ATOM 829 O O . ALA A 1 104 ? 15.156 12.664 -3.15 1 97.81 104 ALA A O 1
ATOM 830 N N . ALA A 1 105 ? 13.945 14.148 -4.348 1 98.12 105 ALA A N 1
ATOM 831 C CA . ALA A 1 105 ? 13.25 13.078 -5.062 1 98.12 105 ALA A CA 1
ATOM 832 C C . ALA A 1 105 ? 14.219 12.297 -5.949 1 98.12 105 ALA A C 1
ATOM 834 O O . ALA A 1 105 ? 14.141 11.062 -6.027 1 98.12 105 ALA A O 1
ATOM 835 N N . ALA A 1 106 ? 15.086 12.977 -6.656 1 98.69 106 ALA A N 1
ATOM 836 C CA . ALA A 1 106 ? 16.062 12.305 -7.516 1 98.69 106 ALA A CA 1
ATOM 837 C C . ALA A 1 106 ? 16.906 11.305 -6.723 1 98.69 106 ALA A C 1
ATOM 839 O O . ALA A 1 106 ? 17.125 10.18 -7.168 1 98.69 106 ALA A O 1
ATOM 840 N N . ALA A 1 107 ? 17.359 11.711 -5.574 1 98.69 107 ALA A N 1
ATOM 841 C CA . ALA A 1 107 ? 18.156 10.836 -4.723 1 98.69 107 ALA A CA 1
ATOM 842 C C . ALA A 1 107 ? 17.359 9.625 -4.266 1 98.69 107 ALA A C 1
ATOM 844 O O . ALA A 1 107 ? 17.875 8.508 -4.223 1 98.69 107 ALA A O 1
ATOM 845 N N . GLU A 1 108 ? 16.156 9.906 -3.883 1 98.44 108 GLU A N 1
ATOM 846 C CA . GLU A 1 108 ? 15.273 8.828 -3.453 1 98.44 108 GLU A CA 1
ATOM 847 C C . GLU A 1 108 ? 15.055 7.812 -4.57 1 98.44 108 GLU A C 1
ATOM 849 O O . GLU A 1 108 ? 15.125 6.602 -4.336 1 98.44 108 GLU A O 1
ATOM 854 N N . PHE A 1 109 ? 14.789 8.219 -5.773 1 98.81 109 PHE A N 1
ATOM 855 C CA . PHE A 1 109 ? 14.547 7.32 -6.898 1 98.81 109 PHE A CA 1
ATOM 856 C C . PHE A 1 109 ? 15.812 6.555 -7.262 1 98.81 109 PHE A C 1
ATOM 858 O O . PHE A 1 109 ? 15.75 5.395 -7.676 1 98.81 109 PHE A O 1
ATOM 865 N N . ASP A 1 110 ? 16.938 7.207 -7.105 1 98.56 110 ASP A N 1
ATOM 866 C CA . ASP A 1 110 ? 18.203 6.512 -7.324 1 98.56 110 ASP A CA 1
ATOM 867 C C . ASP A 1 110 ? 18.344 5.32 -6.379 1 98.56 110 ASP A C 1
ATOM 869 O O . ASP A 1 110 ? 18.734 4.23 -6.801 1 98.56 110 ASP A O 1
ATOM 873 N N . GLU A 1 111 ? 18.047 5.535 -5.156 1 98.5 111 GLU A N 1
ATOM 874 C CA . GLU A 1 111 ? 18.109 4.461 -4.172 1 98.5 111 GLU A CA 1
ATOM 875 C C . GLU A 1 111 ? 17.141 3.33 -4.523 1 98.5 111 GLU A C 1
ATOM 877 O O . GLU A 1 111 ? 17.5 2.152 -4.402 1 98.5 111 GLU A O 1
ATOM 882 N N . GLN A 1 112 ? 16 3.721 -5.008 1 98.75 112 GLN A N 1
ATOM 883 C CA . GLN A 1 112 ? 14.984 2.725 -5.312 1 98.75 112 GLN A CA 1
ATOM 884 C C . GLN A 1 112 ? 15.375 1.897 -6.535 1 98.75 112 GLN A C 1
ATOM 886 O O . GLN A 1 112 ? 15.016 0.72 -6.633 1 98.75 112 GLN A O 1
ATOM 891 N N . ILE A 1 113 ? 16.078 2.465 -7.508 1 98.81 113 ILE A N 1
ATOM 892 C CA . ILE A 1 113 ? 16.578 1.713 -8.656 1 98.81 113 ILE A CA 1
ATOM 893 C C . ILE A 1 113 ? 17.469 0.563 -8.18 1 98.81 113 ILE A C 1
ATOM 895 O O . ILE A 1 113 ? 17.281 -0.584 -8.586 1 98.81 113 ILE A O 1
ATOM 899 N N . GLY A 1 114 ? 18.359 0.884 -7.246 1 98.69 114 GLY A N 1
ATOM 900 C CA . GLY A 1 114 ? 19.25 -0.141 -6.711 1 98.69 114 GLY A CA 1
ATOM 901 C C . GLY A 1 114 ? 18.516 -1.217 -5.934 1 98.69 114 GLY A C 1
ATOM 902 O O . GLY A 1 114 ? 18.766 -2.408 -6.125 1 98.69 114 GLY A O 1
ATOM 903 N N . GLU A 1 115 ? 17.578 -0.807 -5.082 1 98.69 115 GLU A N 1
ATOM 904 C CA . GLU A 1 115 ? 16.828 -1.738 -4.246 1 98.69 115 GLU A CA 1
ATOM 905 C C . GLU A 1 115 ? 15.961 -2.666 -5.094 1 98.69 115 GLU A C 1
ATOM 907 O O . GLU A 1 115 ? 15.867 -3.863 -4.816 1 98.69 115 GLU A O 1
ATOM 912 N N . SER A 1 116 ? 15.336 -2.139 -6.148 1 98.81 116 SER A N 1
ATOM 913 C CA . SER A 1 116 ? 14.484 -2.945 -7.012 1 98.81 116 SER A CA 1
ATOM 914 C C . SER A 1 116 ? 15.297 -3.967 -7.801 1 98.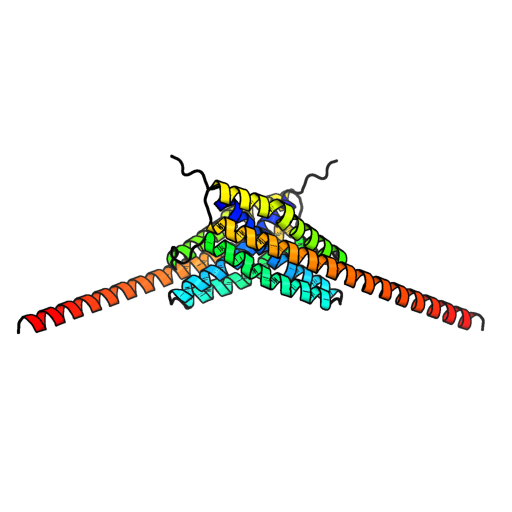81 116 SER A C 1
ATOM 916 O O . SER A 1 116 ? 14.836 -5.082 -8.047 1 98.81 116 SER A O 1
ATOM 918 N N . LYS A 1 117 ? 16.469 -3.592 -8.227 1 98.81 117 LYS A N 1
ATOM 919 C CA . LYS A 1 117 ? 17.375 -4.531 -8.898 1 98.81 117 LYS A CA 1
ATOM 920 C C . LYS A 1 117 ? 17.781 -5.664 -7.961 1 98.81 117 LYS A C 1
ATOM 922 O O . LYS A 1 117 ? 17.797 -6.832 -8.367 1 98.81 117 LYS A O 1
ATOM 927 N N . ASP A 1 118 ? 18.062 -5.32 -6.754 1 98.81 118 ASP A N 1
ATOM 928 C CA . ASP A 1 118 ? 18.406 -6.328 -5.754 1 98.81 118 ASP A CA 1
ATOM 929 C C . ASP A 1 118 ? 17.234 -7.273 -5.504 1 98.81 118 ASP A C 1
ATOM 931 O O . ASP A 1 118 ? 17.406 -8.492 -5.41 1 98.81 118 ASP A O 1
ATOM 935 N N . HIS A 1 119 ? 16.031 -6.746 -5.383 1 98.94 119 HIS A N 1
ATOM 936 C CA . HIS A 1 119 ? 14.852 -7.57 -5.164 1 98.94 119 HIS A CA 1
ATOM 937 C C . HIS A 1 119 ? 14.609 -8.516 -6.332 1 98.94 119 HIS A C 1
ATOM 939 O O . HIS A 1 119 ? 14.305 -9.695 -6.129 1 98.94 119 HIS A O 1
ATOM 945 N N . ALA A 1 120 ? 14.742 -7.973 -7.555 1 98.81 120 ALA A N 1
ATOM 946 C CA . ALA A 1 120 ? 14.57 -8.82 -8.734 1 98.81 120 ALA A CA 1
ATOM 947 C C . ALA A 1 120 ? 15.555 -9.984 -8.727 1 98.81 120 ALA A C 1
ATOM 949 O O . ALA A 1 120 ? 15.18 -11.125 -9 1 98.81 120 ALA A O 1
ATOM 950 N N . GLY A 1 121 ? 16.812 -9.664 -8.414 1 98.88 121 GLY A N 1
ATOM 951 C CA . GLY A 1 121 ? 17.828 -10.711 -8.328 1 98.88 121 GLY A CA 1
ATOM 952 C C . GLY A 1 121 ? 17.516 -11.75 -7.266 1 98.88 121 GLY A C 1
ATOM 953 O O . GLY A 1 121 ? 17.688 -12.945 -7.492 1 98.88 121 GLY A O 1
ATOM 954 N N . LEU A 1 122 ? 17.109 -11.289 -6.141 1 98.88 122 LEU A N 1
ATOM 955 C CA . LEU A 1 122 ? 16.734 -12.18 -5.047 1 98.88 122 LEU A CA 1
ATOM 956 C C . LEU A 1 122 ? 15.609 -13.117 -5.461 1 98.88 122 LEU A C 1
ATOM 958 O O . LEU A 1 122 ? 15.68 -14.328 -5.227 1 98.88 122 LEU A O 1
ATOM 962 N N . PHE A 1 123 ? 14.57 -12.594 -6.105 1 98.88 123 PHE A N 1
ATOM 963 C CA . PHE A 1 123 ? 13.422 -13.398 -6.508 1 98.88 123 PHE A CA 1
ATOM 964 C C . PHE A 1 123 ? 13.805 -14.375 -7.617 1 98.88 123 PHE A C 1
ATOM 966 O O . PHE A 1 123 ? 13.305 -15.5 -7.66 1 98.88 123 PHE A O 1
ATOM 973 N N . LYS A 1 124 ? 14.688 -13.914 -8.539 1 98.75 124 LYS A N 1
ATOM 974 C CA . LYS A 1 124 ? 15.164 -14.797 -9.594 1 98.75 124 LYS A CA 1
ATOM 975 C C . LYS A 1 124 ? 15.93 -15.984 -9.016 1 98.75 124 LYS A C 1
ATOM 977 O O . LYS A 1 124 ? 15.719 -17.125 -9.422 1 98.75 124 LYS A O 1
ATOM 982 N N . ARG A 1 125 ? 16.797 -15.711 -8.07 1 98.62 125 ARG A N 1
ATOM 983 C CA . ARG A 1 125 ? 17.531 -16.797 -7.418 1 98.62 125 ARG A CA 1
ATOM 984 C C . ARG A 1 125 ? 16.578 -17.719 -6.664 1 98.62 125 ARG A C 1
ATOM 986 O O . ARG A 1 125 ? 16.75 -18.938 -6.695 1 98.62 125 ARG A O 1
ATOM 993 N N . THR A 1 126 ? 15.648 -17.172 -6 1 98.69 126 THR A N 1
ATOM 994 C CA . THR A 1 126 ? 14.664 -17.953 -5.254 1 98.69 126 THR A CA 1
ATOM 995 C C . THR A 1 126 ? 13.883 -18.859 -6.188 1 98.69 126 THR A C 1
ATOM 997 O O . THR A 1 126 ? 13.617 -20.016 -5.855 1 98.69 126 THR A O 1
ATOM 1000 N N . LEU A 1 127 ? 13.492 -18.312 -7.355 1 98.12 127 LEU A N 1
ATOM 1001 C CA . LEU A 1 127 ? 12.766 -19.094 -8.352 1 98.12 127 LEU A CA 1
ATOM 1002 C C . LEU A 1 127 ? 13.602 -20.266 -8.836 1 98.12 127 LEU A C 1
ATOM 1004 O O . LEU A 1 127 ? 13.086 -21.375 -9.008 1 98.12 127 LEU A O 1
ATOM 1008 N N . GLU A 1 128 ? 14.875 -20.047 -9.023 1 97.19 128 GLU A N 1
ATOM 1009 C CA . GLU A 1 128 ? 15.773 -21.109 -9.461 1 97.19 128 GLU A CA 1
ATOM 1010 C C . GLU A 1 128 ? 15.875 -22.203 -8.406 1 97.19 128 GLU A C 1
ATOM 1012 O O . GLU A 1 128 ? 15.859 -23.391 -8.742 1 97.19 128 GLU A O 1
ATOM 1017 N N . ILE A 1 129 ? 15.992 -21.766 -7.207 1 95.31 129 ILE A N 1
ATOM 1018 C CA . ILE A 1 129 ? 16.094 -22.703 -6.105 1 95.31 129 ILE A CA 1
ATOM 1019 C C . ILE A 1 129 ? 14.797 -23.5 -5.984 1 95.31 129 ILE A C 1
ATOM 1021 O O . ILE A 1 129 ? 14.828 -24.734 -5.836 1 95.31 129 ILE A O 1
ATOM 1025 N N . ALA A 1 130 ? 13.68 -22.844 -6.082 1 92.5 130 ALA A N 1
ATOM 1026 C CA . ALA A 1 130 ? 12.375 -23.5 -5.973 1 92.5 130 ALA A CA 1
ATOM 1027 C C . ALA A 1 130 ? 12.148 -24.484 -7.117 1 92.5 130 ALA A C 1
ATOM 1029 O O . ALA A 1 130 ? 11.602 -25.562 -6.914 1 92.5 130 ALA A O 1
ATOM 1030 N N . ALA A 1 131 ? 12.555 -24.078 -8.242 1 90.25 131 ALA A N 1
ATOM 1031 C CA . ALA A 1 131 ? 12.398 -24.938 -9.414 1 90.25 131 ALA A CA 1
ATOM 1032 C C . ALA A 1 131 ? 13.195 -26.234 -9.25 1 90.25 131 ALA A C 1
ATOM 1034 O O . ALA A 1 131 ? 12.734 -27.312 -9.664 1 90.25 131 ALA A O 1
ATOM 1035 N N . LYS A 1 132 ? 14.289 -26.141 -8.672 1 89.5 132 LYS A N 1
ATOM 1036 C CA . LYS A 1 132 ? 15.117 -27.312 -8.43 1 89.5 132 LYS A CA 1
ATOM 1037 C C . LYS A 1 132 ? 14.477 -28.234 -7.387 1 89.5 132 LYS A C 1
ATOM 1039 O O . LYS A 1 132 ? 14.523 -29.453 -7.516 1 89.5 132 LYS A O 1
ATOM 1044 N N . ARG A 1 133 ? 13.898 -27.641 -6.43 1 85.56 133 ARG A N 1
ATOM 1045 C CA . ARG A 1 133 ? 13.227 -28.406 -5.383 1 85.56 133 ARG A CA 1
ATOM 1046 C C . ARG A 1 133 ? 12.016 -29.156 -5.941 1 85.56 133 ARG A C 1
ATOM 1048 O O . ARG A 1 133 ? 11.812 -30.328 -5.633 1 85.56 133 ARG A O 1
ATOM 1055 N N . PHE A 1 134 ? 11.297 -28.531 -6.762 1 82.75 134 PHE A N 1
ATOM 1056 C CA . PHE A 1 134 ? 10.109 -29.125 -7.359 1 82.75 134 PHE A CA 1
ATOM 1057 C C . PHE A 1 134 ? 10.5 -30.25 -8.32 1 82.75 134 PHE A C 1
ATOM 1059 O O . PHE A 1 134 ? 9.828 -31.281 -8.383 1 82.75 134 PHE A O 1
ATOM 1066 N N . ALA A 1 135 ? 11.555 -30.047 -8.984 1 84.56 135 ALA A N 1
ATOM 1067 C CA . ALA A 1 135 ? 12.047 -31.078 -9.891 1 84.56 135 ALA A CA 1
ATOM 1068 C C . ALA A 1 135 ? 12.531 -32.312 -9.125 1 84.56 135 ALA A C 1
ATOM 1070 O O . ALA A 1 135 ? 12.273 -33.438 -9.531 1 84.56 135 ALA A O 1
ATOM 1071 N N . ALA A 1 136 ? 13.109 -32.031 -8.07 1 84.19 136 ALA A N 1
ATOM 1072 C CA . ALA A 1 136 ? 13.609 -33.125 -7.254 1 84.19 136 ALA A CA 1
ATOM 1073 C C . ALA A 1 136 ? 12.461 -33.938 -6.641 1 84.19 136 ALA A C 1
ATOM 1075 O O . ALA A 1 136 ? 12.508 -35.156 -6.59 1 84.19 136 ALA A O 1
ATOM 1076 N N . LEU A 1 137 ? 11.477 -33.219 -6.242 1 80.12 137 LEU A N 1
ATOM 1077 C CA . LEU A 1 137 ? 10.312 -33.844 -5.648 1 80.12 137 LEU A CA 1
ATOM 1078 C C . LEU A 1 137 ? 9.539 -34.656 -6.695 1 80.12 137 LEU A C 1
ATOM 1080 O O . LEU A 1 137 ? 9.062 -35.75 -6.418 1 80.12 137 LEU A O 1
ATOM 1084 N N . ALA A 1 138 ? 9.422 -34.156 -7.844 1 82.19 138 ALA A N 1
ATOM 1085 C CA . ALA A 1 138 ? 8.75 -34.875 -8.938 1 82.19 138 ALA A CA 1
ATOM 1086 C C . ALA A 1 138 ? 9.469 -36.156 -9.281 1 82.19 138 ALA A C 1
ATOM 1088 O O . ALA A 1 138 ? 8.828 -37.188 -9.531 1 82.19 138 ALA A O 1
ATOM 1089 N N . LYS A 1 139 ? 10.695 -36.188 -9.18 1 86.06 139 LYS A N 1
ATOM 1090 C CA . LYS A 1 139 ? 11.5 -37.375 -9.469 1 86.06 139 LYS A CA 1
ATOM 1091 C C . LYS A 1 139 ? 11.328 -38.438 -8.383 1 86.06 139 LYS A C 1
ATOM 1093 O O . LYS A 1 139 ? 11.242 -39.625 -8.68 1 86.06 139 LYS A O 1
ATOM 1098 N N . VAL A 1 140 ? 11.242 -37.875 -7.164 1 83.88 140 VAL A N 1
ATOM 1099 C CA . VAL A 1 140 ? 11.055 -38.812 -6.047 1 83.88 140 VAL A CA 1
ATOM 1100 C C . VAL A 1 140 ? 9.672 -39.438 -6.129 1 83.88 140 VAL A C 1
ATOM 1102 O O . VAL A 1 140 ? 9.531 -40.656 -5.93 1 83.88 140 VAL A O 1
ATOM 1105 N N . GLU A 1 141 ? 8.688 -38.625 -6.477 1 80.88 141 GLU A N 1
ATOM 1106 C CA . GLU A 1 141 ? 7.32 -39.125 -6.586 1 80.88 141 GLU A CA 1
ATOM 1107 C C . GLU A 1 141 ? 7.184 -40.094 -7.742 1 80.88 141 GLU A C 1
ATOM 1109 O O . GLU A 1 141 ? 6.48 -41.125 -7.625 1 80.88 141 GLU A O 1
ATOM 1114 N N . GLU A 1 142 ? 7.871 -39.906 -8.789 1 85.56 142 GLU A N 1
ATOM 1115 C CA . GLU A 1 142 ? 7.891 -40.812 -9.922 1 85.56 142 GLU A CA 1
ATOM 1116 C C . GLU A 1 142 ? 8.555 -42.156 -9.555 1 85.56 142 GLU A C 1
ATOM 1118 O O . GLU A 1 142 ? 8.055 -43.219 -9.906 1 85.56 142 GLU A O 1
ATOM 1123 N N . LYS A 1 143 ? 9.547 -42.062 -8.758 1 86.06 143 LYS A N 1
ATOM 1124 C CA . LYS A 1 143 ? 10.234 -43.25 -8.297 1 86.06 143 LYS A CA 1
ATOM 1125 C C . LYS A 1 143 ? 9.359 -44.062 -7.352 1 86.06 143 LYS A C 1
ATOM 1127 O O . LYS A 1 143 ? 9.312 -45.281 -7.438 1 86.06 143 LYS A O 1
ATOM 1132 N N . HIS A 1 144 ? 8.695 -43.281 -6.48 1 84.56 144 HIS A N 1
ATOM 1133 C CA . HIS A 1 144 ? 7.797 -43.938 -5.543 1 84.56 144 HIS A CA 1
ATOM 1134 C C . HIS A 1 144 ? 6.633 -44.594 -6.27 1 84.56 144 HIS A C 1
ATOM 1136 O O . HIS A 1 144 ? 6.25 -45.75 -5.949 1 84.56 144 HIS A O 1
ATOM 1142 N N . ALA A 1 145 ? 6.102 -44 -7.316 1 86.62 145 ALA A N 1
ATOM 1143 C CA . ALA A 1 145 ? 4.996 -44.531 -8.109 1 86.62 145 ALA A CA 1
ATOM 1144 C C . ALA A 1 145 ? 5.422 -45.781 -8.883 1 86.62 145 ALA A C 1
ATOM 1146 O O . ALA A 1 145 ? 4.688 -46.781 -8.93 1 86.62 145 ALA A O 1
ATOM 1147 N N . LYS A 1 146 ? 6.559 -45.75 -9.359 1 84.5 146 LYS A N 1
ATOM 1148 C CA . LYS A 1 146 ? 7.098 -46.906 -10.086 1 84.5 146 LYS A CA 1
ATOM 1149 C C . LYS A 1 146 ? 7.316 -48.094 -9.156 1 84.5 146 LYS A C 1
ATOM 1151 O O . LYS A 1 146 ? 7.043 -49.25 -9.523 1 84.5 146 LYS A O 1
ATOM 1156 N N . ARG A 1 147 ? 7.844 -47.781 -7.953 1 82.62 147 ARG A N 1
ATOM 1157 C CA . ARG A 1 147 ? 8.062 -48.844 -6.969 1 82.62 147 ARG A CA 1
ATOM 1158 C C . ARG A 1 147 ? 6.742 -49.469 -6.535 1 82.62 147 ARG A C 1
ATOM 1160 O O . ARG A 1 147 ? 6.652 -50.688 -6.379 1 82.62 147 ARG A O 1
ATOM 1167 N N . TYR A 1 148 ? 5.734 -48.625 -6.402 1 83.06 148 TYR A N 1
ATOM 1168 C CA . TYR A 1 148 ? 4.414 -49.125 -6.027 1 83.06 148 TYR A CA 1
ATOM 1169 C C . TYR A 1 148 ? 3.818 -50 -7.129 1 83.06 148 TYR A C 1
ATOM 1171 O O . TYR A 1 148 ? 3.234 -51.031 -6.855 1 83.06 148 TYR A O 1
ATOM 1179 N N . GLU A 1 149 ? 3.957 -49.594 -8.359 1 84.12 149 GLU A N 1
ATOM 1180 C CA . GLU A 1 149 ? 3.467 -50.375 -9.508 1 84.12 149 GLU A CA 1
ATOM 1181 C C . GLU A 1 149 ? 4.172 -51.719 -9.617 1 84.12 149 GLU A C 1
ATOM 1183 O O . GLU A 1 149 ? 3.539 -52.719 -9.906 1 84.12 149 GLU A O 1
ATOM 1188 N N . THR A 1 150 ? 5.383 -51.656 -9.359 1 83.94 150 THR A N 1
ATOM 1189 C CA . THR A 1 150 ? 6.168 -52.906 -9.414 1 83.94 150 THR A CA 1
ATOM 1190 C C . THR A 1 150 ? 5.746 -53.875 -8.305 1 83.94 150 THR A C 1
ATOM 1192 O O . THR A 1 150 ? 5.621 -55.062 -8.539 1 83.94 150 THR A O 1
ATOM 1195 N N . THR A 1 151 ? 5.465 -53.344 -7.07 1 83.44 151 THR A N 1
ATOM 1196 C CA . THR A 1 151 ? 5.031 -54.156 -5.941 1 83.44 151 THR A CA 1
ATOM 1197 C C . THR A 1 151 ? 3.639 -54.719 -6.188 1 83.44 151 THR A C 1
ATOM 1199 O O . THR A 1 151 ? 3.377 -55.875 -5.879 1 83.44 151 THR A O 1
ATOM 1202 N N . LEU A 1 152 ? 2.812 -53.969 -6.805 1 83.81 152 LEU A N 1
ATOM 1203 C CA . LEU A 1 152 ? 1.457 -54.406 -7.117 1 83.81 152 LEU A CA 1
ATOM 1204 C C . LEU A 1 152 ? 1.471 -55.5 -8.188 1 83.81 152 LEU A C 1
ATOM 1206 O O . LEU A 1 152 ? 0.737 -56.469 -8.086 1 83.81 152 LEU A O 1
ATOM 1210 N N . SER A 1 153 ? 2.252 -55.375 -9.156 1 84.12 153 SER A N 1
ATOM 1211 C CA . SER A 1 153 ? 2.391 -56.375 -10.211 1 84.12 153 SER A CA 1
ATOM 1212 C C . SER A 1 153 ? 2.967 -57.688 -9.672 1 84.12 153 SER A C 1
ATOM 1214 O O . SER A 1 153 ? 2.57 -58.781 -10.109 1 84.12 153 SER A O 1
ATOM 1216 N N . ALA A 1 154 ? 3.723 -57.625 -8.633 1 80.56 154 ALA A N 1
ATOM 1217 C CA . ALA A 1 154 ? 4.324 -58.812 -8.023 1 80.56 154 ALA A CA 1
ATOM 1218 C C . ALA A 1 154 ? 3.307 -59.562 -7.164 1 80.56 154 ALA A C 1
ATOM 1220 O O . ALA A 1 154 ? 3.299 -60.781 -7.129 1 80.56 154 ALA A O 1
ATOM 1221 N N . VAL A 1 155 ? 2.4 -58.906 -6.59 1 79.75 155 VAL A N 1
ATOM 1222 C CA . VAL A 1 155 ? 1.372 -59.5 -5.742 1 79.75 155 VAL A CA 1
ATOM 1223 C C . VAL A 1 155 ? 0.301 -60.156 -6.613 1 79.75 155 VAL A C 1
ATOM 1225 O O . VAL A 1 155 ? -0.193 -61.219 -6.297 1 79.75 155 VAL A O 1
ATOM 1228 N N . ALA A 1 156 ? 0.024 -59.781 -7.84 1 80.56 156 ALA A N 1
ATOM 1229 C CA . ALA A 1 156 ? -0.998 -60.281 -8.75 1 80.56 156 ALA A CA 1
ATOM 1230 C C . ALA A 1 156 ? -0.511 -61.531 -9.469 1 80.56 156 ALA A C 1
ATOM 1232 O O . ALA A 1 156 ? -1.314 -62.375 -9.859 1 80.56 156 ALA A O 1
ATOM 1233 N N . ALA A 1 157 ? 0.661 -61.719 -9.609 1 74.69 157 ALA A N 1
ATOM 1234 C CA . ALA A 1 157 ? 1.228 -62.875 -10.297 1 74.69 157 ALA A CA 1
ATOM 1235 C C . ALA A 1 157 ? 1.297 -64.125 -9.367 1 74.69 157 ALA A C 1
ATOM 1237 O O . ALA A 1 157 ? 1.515 -65.25 -9.812 1 74.69 157 ALA A O 1
ATOM 1238 N N . LYS A 1 158 ? 0.88 -63.812 -8.133 1 67.62 158 LYS A N 1
ATOM 1239 C CA . LYS A 1 158 ? 0.774 -65 -7.238 1 67.62 158 LYS A CA 1
ATOM 1240 C C . LYS A 1 158 ? -0.674 -65.438 -7.109 1 67.62 158 LYS A C 1
ATOM 1242 O O . LYS A 1 158 ? -1.596 -64.625 -7.105 1 67.62 158 LYS A O 1
ATOM 1247 N N . MET B 1 1 ? -0.578 32.25 -12.609 1 32.88 1 MET B N 1
ATOM 1248 C CA . MET B 1 1 ? 0.219 31.203 -13.227 1 32.88 1 MET B CA 1
ATOM 1249 C C . MET B 1 1 ? -0.143 29.844 -12.656 1 32.88 1 MET B C 1
ATOM 1251 O O . MET B 1 1 ? -0.045 29.625 -11.445 1 32.88 1 MET B O 1
ATOM 1255 N N . THR B 1 2 ? -1.045 29.109 -13.023 1 39.56 2 THR B N 1
ATOM 1256 C CA . THR B 1 2 ? -1.801 27.969 -12.508 1 39.56 2 THR B CA 1
ATOM 1257 C C . THR B 1 2 ? -0.863 26.844 -12.078 1 39.56 2 THR B C 1
ATOM 1259 O O . THR B 1 2 ? 0.016 26.438 -12.836 1 39.56 2 THR B O 1
ATOM 1262 N N . LYS B 1 3 ? -0.316 26.797 -10.93 1 49.28 3 LYS B N 1
ATOM 1263 C CA . LYS B 1 3 ? 0.821 26.031 -10.43 1 49.28 3 LYS B CA 1
ATOM 1264 C C . LYS B 1 3 ? 0.842 24.625 -11.023 1 49.28 3 LYS B C 1
ATOM 1266 O O . LYS B 1 3 ? -0.055 23.812 -10.766 1 49.28 3 LYS B O 1
ATOM 1271 N N . GLN B 1 4 ? 1.339 24.438 -12.305 1 58.72 4 GLN B N 1
ATOM 1272 C CA . GLN B 1 4 ? 1.446 23.172 -13.023 1 58.72 4 GLN B CA 1
ATOM 1273 C C . GLN B 1 4 ? 1.876 22.047 -12.086 1 58.72 4 GLN B C 1
ATOM 1275 O O . GLN B 1 4 ? 2.84 22.203 -11.336 1 58.72 4 GLN B O 1
ATOM 1280 N N . GLU B 1 5 ? 0.948 21.188 -11.859 1 74.94 5 GLU B N 1
ATOM 1281 C CA . GLU B 1 5 ? 1.209 20.094 -10.938 1 74.94 5 GLU B CA 1
ATOM 1282 C C . GLU B 1 5 ? 2.527 19.391 -11.273 1 74.94 5 GLU B C 1
ATOM 1284 O O . GLU B 1 5 ? 2.781 19.047 -12.43 1 74.94 5 GLU B O 1
ATOM 1289 N N . SER B 1 6 ? 3.58 19.516 -10.508 1 92.81 6 SER B N 1
ATOM 1290 C CA . SER B 1 6 ? 4.91 18.938 -10.648 1 92.81 6 SER B CA 1
ATOM 1291 C C . SER B 1 6 ? 4.828 17.469 -11.055 1 92.81 6 SER B C 1
ATOM 1293 O O . SER B 1 6 ? 4.133 16.672 -10.406 1 92.81 6 SER B O 1
ATOM 1295 N N . VAL B 1 7 ? 5.406 17.203 -12.281 1 97.38 7 VAL B N 1
ATOM 1296 C CA . VAL B 1 7 ? 5.5 15.82 -12.727 1 97.38 7 VAL B CA 1
ATOM 1297 C C . VAL B 1 7 ? 6.156 14.969 -11.641 1 97.38 7 VAL B C 1
ATOM 1299 O O . VAL B 1 7 ? 5.77 13.82 -11.422 1 97.38 7 VAL B O 1
ATOM 1302 N N . THR B 1 8 ? 7.094 15.531 -10.969 1 98.12 8 THR B N 1
ATOM 1303 C CA . THR B 1 8 ? 7.82 14.812 -9.922 1 98.12 8 THR B CA 1
ATOM 1304 C C . THR B 1 8 ? 6.891 14.469 -8.766 1 98.12 8 THR B C 1
ATOM 1306 O O . THR B 1 8 ? 6.98 13.383 -8.195 1 98.12 8 THR B O 1
ATOM 1309 N N . VAL B 1 9 ? 6.02 15.344 -8.438 1 97.5 9 VAL B N 1
ATOM 1310 C CA . VAL B 1 9 ? 5.09 15.07 -7.344 1 97.5 9 VAL B CA 1
ATOM 1311 C C . VAL B 1 9 ? 4.148 13.938 -7.742 1 97.5 9 VAL B C 1
ATOM 1313 O O . VAL B 1 9 ? 3.867 13.047 -6.934 1 97.5 9 VAL B O 1
ATOM 1316 N N . LYS B 1 10 ? 3.717 13.953 -8.922 1 98 10 LYS B N 1
ATOM 1317 C CA . LYS B 1 10 ? 2.873 12.867 -9.414 1 98 10 LYS B CA 1
ATOM 1318 C C . LYS B 1 10 ? 3.635 11.539 -9.43 1 98 10 LYS B C 1
ATOM 1320 O O . LYS B 1 10 ? 3.072 10.492 -9.109 1 98 10 LYS B O 1
ATOM 1325 N N . ASN B 1 11 ? 4.91 11.625 -9.859 1 98.56 11 ASN B N 1
ATOM 1326 C CA . ASN B 1 11 ? 5.75 10.43 -9.867 1 98.56 11 ASN B CA 1
ATOM 1327 C C . ASN B 1 11 ? 5.957 9.883 -8.461 1 98.56 11 ASN B C 1
ATOM 1329 O O . ASN B 1 11 ? 5.969 8.672 -8.258 1 98.56 11 ASN B O 1
ATOM 1333 N N . LEU B 1 12 ? 6.105 10.773 -7.488 1 98.5 12 LEU B N 1
ATOM 1334 C CA . LEU B 1 12 ? 6.246 10.359 -6.098 1 98.5 12 LEU B CA 1
ATOM 1335 C C . LEU B 1 12 ? 4.977 9.672 -5.605 1 98.5 12 LEU B C 1
ATOM 1337 O O . LEU B 1 12 ? 5.047 8.68 -4.875 1 98.5 12 LEU B O 1
ATOM 1341 N N . GLU B 1 13 ? 3.908 10.195 -5.988 1 98.06 13 GLU B N 1
ATOM 1342 C CA . GLU B 1 13 ? 2.643 9.57 -5.613 1 98.06 13 GLU B CA 1
ATOM 1343 C C . GLU B 1 13 ? 2.518 8.172 -6.211 1 98.06 13 GLU B C 1
ATOM 1345 O O . GLU B 1 13 ? 2.082 7.234 -5.535 1 98.06 13 GLU B O 1
ATOM 1350 N N . ALA B 1 14 ? 2.879 8.039 -7.426 1 98.38 14 ALA B N 1
ATOM 1351 C CA . ALA B 1 14 ? 2.84 6.738 -8.086 1 98.38 14 ALA B CA 1
ATOM 1352 C C . ALA B 1 14 ? 3.816 5.766 -7.438 1 98.38 14 ALA B C 1
ATOM 1354 O O . ALA B 1 14 ? 3.512 4.578 -7.281 1 98.38 14 ALA B O 1
ATOM 1355 N N . ALA B 1 15 ? 4.957 6.273 -7.117 1 98.81 15 ALA B N 1
ATOM 1356 C CA . ALA B 1 15 ? 5.953 5.449 -6.438 1 98.81 15 ALA B CA 1
ATOM 1357 C C . ALA B 1 15 ? 5.457 5 -5.07 1 98.81 15 ALA B C 1
ATOM 1359 O O . ALA B 1 15 ? 5.648 3.844 -4.68 1 98.81 15 ALA B O 1
ATOM 1360 N N . PHE B 1 16 ? 4.875 5.949 -4.363 1 98.81 16 PHE B N 1
ATOM 1361 C CA . PHE B 1 16 ? 4.289 5.621 -3.07 1 98.81 16 PHE B CA 1
ATOM 1362 C C . PHE B 1 16 ? 3.232 4.535 -3.215 1 98.81 16 PHE B C 1
ATOM 1364 O O . PHE B 1 16 ? 3.207 3.576 -2.439 1 98.81 16 PHE B O 1
ATOM 1371 N N . ALA B 1 17 ? 2.404 4.652 -4.199 1 98.56 17 ALA B N 1
ATOM 1372 C CA . ALA B 1 17 ? 1.394 3.637 -4.477 1 98.56 17 ALA B CA 1
ATOM 1373 C C . ALA B 1 17 ? 2.043 2.295 -4.809 1 98.56 17 ALA B C 1
ATOM 1375 O O . ALA B 1 17 ? 1.64 1.256 -4.281 1 98.56 17 ALA B O 1
ATOM 1376 N N . GLY B 1 18 ? 3.02 2.309 -5.637 1 98.44 18 GLY B N 1
ATOM 1377 C CA . GLY B 1 18 ? 3.705 1.092 -6.043 1 98.44 18 GLY B CA 1
ATOM 1378 C C . GLY B 1 18 ? 4.348 0.356 -4.883 1 98.44 18 GLY B C 1
ATOM 1379 O O . GLY B 1 18 ? 4.156 -0.852 -4.723 1 98.44 18 GLY B O 1
ATOM 1380 N N . GLU B 1 19 ? 5.051 1.111 -4.094 1 98.88 19 GLU B N 1
ATOM 1381 C CA . GLU B 1 19 ? 5.73 0.486 -2.963 1 98.88 19 GLU B CA 1
ATOM 1382 C C . GLU B 1 19 ? 4.73 -0.032 -1.936 1 98.88 19 GLU B C 1
ATOM 1384 O O . GLU B 1 19 ? 4.953 -1.073 -1.314 1 98.88 19 GLU B O 1
ATOM 1389 N N . SER B 1 20 ? 3.627 0.726 -1.693 1 98.88 20 SER B N 1
ATOM 1390 C CA . SER B 1 20 ? 2.574 0.281 -0.787 1 98.88 20 SER B CA 1
ATOM 1391 C C . SER B 1 20 ? 1.938 -1.017 -1.273 1 98.88 20 SER B C 1
ATOM 1393 O O . SER B 1 20 ? 1.732 -1.945 -0.49 1 98.88 20 SER B O 1
ATOM 1395 N N . MET B 1 21 ? 1.708 -1.092 -2.562 1 98.75 21 MET B N 1
ATOM 1396 C CA . MET B 1 21 ? 1.126 -2.295 -3.15 1 98.75 21 MET B CA 1
ATOM 1397 C C . MET B 1 21 ? 2.102 -3.465 -3.07 1 98.75 21 MET B C 1
ATOM 1399 O O . MET B 1 21 ? 1.694 -4.602 -2.816 1 98.75 21 MET B O 1
ATOM 1403 N N . ALA B 1 22 ? 3.379 -3.186 -3.332 1 98.81 22 ALA B N 1
ATOM 1404 C CA . ALA B 1 22 ? 4.371 -4.254 -3.256 1 98.81 22 ALA B CA 1
ATOM 1405 C C . ALA B 1 22 ? 4.414 -4.863 -1.857 1 98.81 22 ALA B C 1
ATOM 1407 O O . ALA B 1 22 ? 4.5 -6.086 -1.708 1 98.81 22 ALA B O 1
ATOM 1408 N N . HIS B 1 23 ? 4.391 -4.062 -0.866 1 98.75 23 HIS B N 1
ATOM 1409 C CA . HIS B 1 23 ? 4.348 -4.562 0.504 1 98.75 23 HIS B CA 1
ATOM 1410 C C . HIS B 1 23 ? 3.197 -5.543 0.699 1 98.75 23 HIS B C 1
ATOM 1412 O O . HIS B 1 23 ? 3.4 -6.656 1.181 1 98.75 23 HIS B O 1
ATOM 1418 N N . MET B 1 24 ? 2.025 -5.129 0.281 1 98.75 24 MET B N 1
ATOM 1419 C CA . MET B 1 24 ? 0.834 -5.945 0.495 1 98.75 24 MET B CA 1
ATOM 1420 C C . MET B 1 24 ? 0.868 -7.199 -0.374 1 98.75 24 MET B C 1
ATOM 1422 O O . MET B 1 24 ? 0.49 -8.281 0.075 1 98.75 24 MET B O 1
ATOM 1426 N N . LYS B 1 25 ? 1.299 -7.031 -1.601 1 98.62 25 LYS B N 1
ATOM 1427 C CA . LYS B 1 25 ? 1.393 -8.164 -2.514 1 98.62 25 LYS B CA 1
ATOM 1428 C C . LYS B 1 25 ? 2.338 -9.234 -1.97 1 98.62 25 LYS B C 1
ATOM 1430 O O . LYS B 1 25 ? 2.023 -10.422 -2.008 1 98.62 25 LYS B O 1
ATOM 1435 N N . TYR B 1 26 ? 3.43 -8.789 -1.484 1 98.81 26 TYR B N 1
ATOM 1436 C CA . TYR B 1 26 ? 4.434 -9.75 -1.029 1 98.81 26 TYR B CA 1
ATOM 1437 C C . TYR B 1 26 ? 3.977 -10.453 0.241 1 98.81 26 TYR B C 1
ATOM 1439 O O . TYR B 1 26 ? 4.293 -11.625 0.453 1 98.81 26 TYR B O 1
ATOM 1447 N N . LEU B 1 27 ? 3.254 -9.773 1.071 1 98.5 27 LEU B N 1
ATOM 1448 C CA . LEU B 1 27 ? 2.633 -10.453 2.203 1 98.5 27 LEU B CA 1
ATOM 1449 C C . LEU B 1 27 ? 1.653 -11.516 1.725 1 98.5 27 LEU B C 1
ATOM 1451 O O . LEU B 1 27 ? 1.63 -12.633 2.258 1 98.5 27 LEU B O 1
ATOM 1455 N N . HIS B 1 28 ? 0.839 -11.18 0.74 1 98.69 28 HIS B N 1
ATOM 1456 C CA . HIS B 1 28 ? -0.125 -12.125 0.188 1 98.69 28 HIS B CA 1
ATOM 1457 C C . HIS B 1 28 ? 0.577 -13.32 -0.451 1 98.69 28 HIS B C 1
ATOM 1459 O O . HIS B 1 28 ? 0.157 -14.461 -0.267 1 98.69 28 HIS B O 1
ATOM 1465 N N . PHE B 1 29 ? 1.655 -13.062 -1.151 1 98.75 29 PHE B N 1
ATOM 1466 C CA . PHE B 1 29 ? 2.414 -14.117 -1.812 1 98.75 29 PHE B CA 1
ATOM 1467 C C . PHE B 1 29 ? 3.088 -15.023 -0.787 1 98.75 29 PHE B C 1
ATOM 1469 O O . PHE B 1 29 ? 3.176 -16.234 -0.984 1 98.75 29 PHE B O 1
ATOM 1476 N N . ALA B 1 30 ? 3.572 -14.406 0.3 1 98.69 30 ALA B N 1
ATOM 1477 C CA . ALA B 1 30 ? 4.141 -15.211 1.381 1 98.69 30 ALA B CA 1
ATOM 1478 C C . ALA B 1 30 ? 3.123 -16.219 1.911 1 98.69 30 ALA B C 1
ATOM 1480 O O . ALA B 1 30 ? 3.457 -17.375 2.15 1 98.69 30 ALA B O 1
ATOM 1481 N N . ARG B 1 31 ? 1.91 -15.797 2.057 1 98 31 ARG B N 1
ATOM 1482 C CA . ARG B 1 31 ? 0.847 -16.672 2.545 1 98 31 ARG B CA 1
ATOM 1483 C C . ARG B 1 31 ? 0.601 -17.828 1.579 1 98 31 ARG B C 1
ATOM 1485 O O . ARG B 1 31 ? 0.45 -18.969 2.002 1 98 31 ARG B O 1
ATOM 1492 N N . ILE B 1 32 ? 0.548 -17.5 0.313 1 97.81 32 ILE B N 1
ATOM 1493 C CA . ILE B 1 32 ? 0.341 -18.516 -0.715 1 97.81 32 ILE B CA 1
ATOM 1494 C C . ILE B 1 32 ? 1.459 -19.562 -0.648 1 97.81 32 ILE B C 1
ATOM 1496 O O . ILE B 1 32 ? 1.196 -20.766 -0.634 1 97.81 32 ILE B O 1
ATOM 1500 N N . CYS B 1 33 ? 2.678 -19.109 -0.571 1 98 33 CYS B N 1
ATOM 1501 C CA . CYS B 1 33 ? 3.824 -20.016 -0.519 1 98 33 CYS B CA 1
ATOM 1502 C C . CYS B 1 33 ? 3.768 -20.891 0.724 1 98 33 CYS B C 1
ATOM 1504 O O . CYS B 1 33 ? 4.008 -22.094 0.645 1 98 33 CYS B O 1
ATOM 1506 N N . ARG B 1 34 ? 3.43 -20.266 1.855 1 97.75 34 ARG B N 1
ATOM 1507 C CA . ARG B 1 34 ? 3.352 -21.016 3.107 1 97.75 34 ARG B CA 1
ATOM 1508 C C . ARG B 1 34 ? 2.246 -22.062 3.053 1 97.75 34 ARG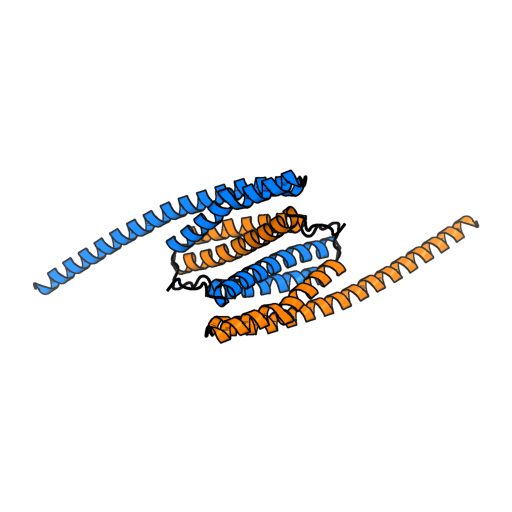 B C 1
ATOM 1510 O O . ARG B 1 34 ? 2.438 -23.203 3.494 1 97.75 34 ARG B O 1
ATOM 1517 N N . GLU B 1 35 ? 1.12 -21.75 2.527 1 96.75 35 GLU B N 1
ATOM 1518 C CA . GLU B 1 35 ? -0.005 -22.672 2.398 1 96.75 35 GLU B CA 1
ATOM 1519 C C . GLU B 1 35 ? 0.354 -23.859 1.512 1 96.75 35 GLU B C 1
ATOM 1521 O O . GLU B 1 35 ? -0.196 -24.938 1.676 1 96.75 35 GLU B O 1
ATOM 1526 N N . GLN B 1 36 ? 1.293 -23.656 0.63 1 94.5 36 GLN B N 1
ATOM 1527 C CA . GLN B 1 36 ? 1.708 -24.703 -0.294 1 94.5 36 GLN B CA 1
ATOM 1528 C C . GLN B 1 36 ? 2.951 -25.422 0.217 1 94.5 36 GLN B C 1
ATOM 1530 O O . GLN B 1 36 ? 3.59 -26.172 -0.525 1 94.5 36 GLN B O 1
ATOM 1535 N N . GLY B 1 37 ? 3.424 -25.062 1.445 1 94.62 37 GLY B N 1
ATOM 1536 C CA . GLY B 1 37 ? 4.473 -25.797 2.125 1 94.62 37 GLY B CA 1
ATOM 1537 C C . GLY B 1 37 ? 5.863 -25.266 1.834 1 94.62 37 GLY B C 1
ATOM 1538 O O . GLY B 1 37 ? 6.863 -25.906 2.189 1 94.62 37 GLY B O 1
ATOM 1539 N N . ASP B 1 38 ? 5.922 -24.172 1.153 1 96.19 38 ASP B N 1
ATOM 1540 C CA . ASP B 1 38 ? 7.223 -23.578 0.841 1 96.19 38 ASP B CA 1
ATOM 1541 C C . ASP B 1 38 ? 7.555 -22.438 1.804 1 96.19 38 ASP B C 1
ATOM 1543 O O . ASP B 1 38 ? 7.539 -21.266 1.417 1 96.19 38 ASP B O 1
ATOM 1547 N N . GLU B 1 39 ? 8.055 -22.797 2.934 1 97.75 39 GLU B N 1
ATOM 1548 C CA . GLU B 1 39 ? 8.344 -21.859 4.008 1 97.75 39 GLU B CA 1
ATOM 1549 C C . GLU B 1 39 ? 9.516 -20.953 3.646 1 97.75 39 GLU B C 1
ATOM 1551 O O . GLU B 1 39 ? 9.531 -19.766 3.994 1 97.75 39 GLU B O 1
ATOM 1556 N N . ALA B 1 40 ? 10.43 -21.469 2.936 1 97.5 40 ALA B N 1
ATOM 1557 C CA . ALA B 1 40 ? 11.617 -20.688 2.592 1 97.5 40 ALA B CA 1
ATOM 1558 C C . ALA B 1 40 ? 11.266 -19.516 1.685 1 97.5 40 ALA B C 1
ATOM 1560 O O . ALA B 1 40 ? 11.703 -18.391 1.924 1 97.5 40 ALA B O 1
ATOM 1561 N N . THR B 1 41 ? 10.469 -19.766 0.709 1 98.38 41 THR B N 1
ATOM 1562 C CA . THR B 1 41 ? 10.07 -18.703 -0.202 1 98.38 41 THR B CA 1
ATOM 1563 C C . THR B 1 41 ? 9.148 -17.703 0.503 1 98.38 41 THR B C 1
ATOM 1565 O O . THR B 1 41 ? 9.242 -16.5 0.267 1 98.38 41 THR B O 1
ATOM 1568 N N . ALA B 1 42 ? 8.328 -18.219 1.393 1 98.69 42 ALA B N 1
ATOM 1569 C CA . ALA B 1 42 ? 7.461 -17.328 2.178 1 98.69 42 ALA B CA 1
ATOM 1570 C C . ALA B 1 42 ? 8.281 -16.328 2.969 1 98.69 42 ALA B C 1
ATOM 1572 O O . ALA B 1 42 ? 7.957 -15.133 2.996 1 98.69 42 ALA B O 1
ATOM 1573 N N . LYS B 1 43 ? 9.328 -16.766 3.52 1 98.75 43 LYS B N 1
ATOM 1574 C CA . LYS B 1 43 ? 10.18 -15.898 4.324 1 98.75 43 LYS B CA 1
ATOM 1575 C C . LYS B 1 43 ? 10.867 -14.844 3.463 1 98.75 43 LYS B C 1
ATOM 1577 O O . LYS B 1 43 ? 11.039 -13.695 3.893 1 98.75 43 LYS B O 1
ATOM 1582 N N . VAL B 1 44 ? 11.266 -15.203 2.254 1 98.88 44 VAL B N 1
ATOM 1583 C CA . VAL B 1 44 ? 11.875 -14.258 1.328 1 98.88 44 VAL B CA 1
ATOM 1584 C C . VAL B 1 44 ? 10.891 -13.133 1.019 1 98.88 44 VAL B C 1
ATOM 1586 O O . VAL B 1 44 ? 11.258 -11.953 1.041 1 98.88 44 VAL B O 1
ATOM 1589 N N . PHE B 1 45 ? 9.656 -13.516 0.78 1 98.94 45 PHE B N 1
ATOM 1590 C CA . PHE B 1 45 ? 8.633 -12.516 0.492 1 98.94 45 PHE B CA 1
ATOM 1591 C C . PHE B 1 45 ? 8.383 -11.633 1.705 1 98.94 45 PHE B C 1
ATOM 1593 O O . PHE B 1 45 ? 8.242 -10.414 1.571 1 98.94 45 PHE B O 1
ATOM 1600 N N . GLU B 1 46 ? 8.344 -12.195 2.873 1 98.75 46 GLU B N 1
ATOM 1601 C CA . GLU B 1 46 ? 8.094 -11.414 4.082 1 98.75 46 GLU B CA 1
ATOM 1602 C C . GLU B 1 46 ? 9.242 -10.445 4.359 1 98.75 46 GLU B C 1
ATOM 1604 O O . GLU B 1 46 ? 9.008 -9.305 4.762 1 98.75 46 GLU B O 1
ATOM 1609 N N . GLU B 1 47 ? 10.422 -10.906 4.145 1 98.75 47 GLU B N 1
ATOM 1610 C CA . GLU B 1 47 ? 11.578 -10.039 4.34 1 98.75 47 GLU B CA 1
ATOM 1611 C C . GLU B 1 47 ? 11.578 -8.891 3.332 1 98.75 47 GLU B C 1
ATOM 1613 O O . GLU B 1 47 ? 11.898 -7.75 3.682 1 98.75 47 GLU B O 1
ATOM 1618 N N . THR B 1 48 ? 11.25 -9.18 2.156 1 98.88 48 THR B N 1
ATOM 1619 C CA . THR B 1 48 ? 11.172 -8.133 1.142 1 98.88 48 THR B CA 1
ATOM 1620 C C . THR B 1 48 ? 10.031 -7.168 1.449 1 98.88 48 THR B C 1
ATOM 1622 O O . THR B 1 48 ? 10.172 -5.957 1.278 1 98.88 48 THR B O 1
ATOM 1625 N N . ALA B 1 49 ? 8.891 -7.719 1.905 1 98.75 49 ALA B N 1
ATOM 1626 C CA . ALA B 1 49 ? 7.75 -6.883 2.281 1 98.75 49 ALA B CA 1
ATOM 1627 C C . ALA B 1 49 ? 8.148 -5.867 3.352 1 98.75 49 ALA B C 1
ATOM 1629 O O . ALA B 1 49 ? 7.695 -4.719 3.322 1 98.75 49 ALA B O 1
ATOM 1630 N N . ALA B 1 50 ? 8.992 -6.277 4.262 1 98.44 50 ALA B N 1
ATOM 1631 C CA . ALA B 1 50 ? 9.461 -5.387 5.32 1 98.44 50 ALA B CA 1
ATOM 1632 C C . ALA B 1 50 ? 10.305 -4.25 4.746 1 98.44 50 ALA B C 1
ATOM 1634 O O . ALA B 1 50 ? 10.234 -3.113 5.219 1 98.44 50 ALA B O 1
ATOM 1635 N N . GLN B 1 51 ? 11.07 -4.555 3.756 1 98.62 51 GLN B N 1
ATOM 1636 C CA . GLN B 1 51 ? 11.875 -3.525 3.109 1 98.62 51 GLN B CA 1
ATOM 1637 C C . GLN B 1 51 ? 11 -2.557 2.32 1 98.62 51 GLN B C 1
ATOM 1639 O O . GLN B 1 51 ? 11.289 -1.36 2.258 1 98.62 51 GLN B O 1
ATOM 1644 N N . GLU B 1 52 ? 9.875 -3.072 1.772 1 98.81 52 GLU B N 1
ATOM 1645 C CA . GLU B 1 52 ? 8.977 -2.211 1.01 1 98.81 52 GLU B CA 1
ATOM 1646 C C . GLU B 1 52 ? 8.305 -1.176 1.91 1 98.81 52 GLU B C 1
ATOM 1648 O O . GLU B 1 52 ? 7.969 -0.079 1.46 1 98.81 52 GLU B O 1
ATOM 1653 N N . ILE B 1 53 ? 8.117 -1.448 3.162 1 98.25 53 ILE B N 1
ATOM 1654 C CA . ILE B 1 53 ? 7.578 -0.474 4.102 1 98.25 53 ILE B CA 1
ATOM 1655 C C . ILE B 1 53 ? 8.492 0.748 4.164 1 98.25 53 ILE B C 1
ATOM 1657 O O . ILE B 1 53 ? 8.023 1.886 4.086 1 98.25 53 ILE B O 1
ATOM 1661 N N . GLN B 1 54 ? 9.766 0.476 4.27 1 97.69 54 GLN B N 1
ATOM 1662 C CA . GLN B 1 54 ? 10.727 1.568 4.355 1 97.69 54 GLN B CA 1
ATOM 1663 C C . GLN B 1 54 ? 10.734 2.402 3.08 1 97.69 54 GLN B C 1
ATOM 1665 O O . GLN B 1 54 ? 10.859 3.627 3.133 1 97.69 54 GLN B O 1
ATOM 1670 N N . HIS B 1 55 ? 10.617 1.725 1.948 1 98.5 55 HIS B N 1
ATOM 1671 C CA . HIS B 1 55 ? 10.547 2.432 0.674 1 98.5 55 HIS B CA 1
ATOM 1672 C C . HIS B 1 55 ? 9.32 3.338 0.612 1 98.5 55 HIS B C 1
ATOM 1674 O O . HIS B 1 55 ? 9.43 4.516 0.265 1 98.5 55 HIS B O 1
ATOM 1680 N N . ALA B 1 56 ? 8.188 2.787 0.964 1 98.56 56 ALA B N 1
ATOM 1681 C CA . ALA B 1 56 ? 6.945 3.547 0.936 1 98.56 56 ALA B CA 1
ATOM 1682 C C . ALA B 1 56 ? 7 4.73 1.896 1 98.56 56 ALA B C 1
ATOM 1684 O O . ALA B 1 56 ? 6.559 5.832 1.562 1 98.56 56 ALA B O 1
ATOM 1685 N N . LEU B 1 57 ? 7.562 4.504 3.051 1 97.5 57 LEU B N 1
ATOM 1686 C CA . LEU B 1 57 ? 7.641 5.574 4.039 1 97.5 57 LEU B CA 1
ATOM 1687 C C . LEU B 1 57 ? 8.609 6.66 3.586 1 97.5 57 LEU B C 1
ATOM 1689 O O . LEU B 1 57 ? 8.406 7.84 3.871 1 97.5 57 LEU B O 1
ATOM 1693 N N . GLY B 1 58 ? 9.711 6.277 2.887 1 96.88 58 GLY B N 1
ATOM 1694 C CA . GLY B 1 58 ? 10.586 7.27 2.291 1 96.88 58 GLY B CA 1
ATOM 1695 C C . GLY B 1 58 ? 9.875 8.188 1.317 1 96.88 58 GLY B C 1
ATOM 1696 O O . GLY B 1 58 ? 10.094 9.398 1.332 1 96.88 58 GLY B O 1
ATOM 1697 N N . HIS B 1 59 ? 9.039 7.613 0.473 1 98.38 59 HIS B N 1
ATOM 1698 C CA . HIS B 1 59 ? 8.242 8.414 -0.444 1 98.38 59 HIS B CA 1
ATOM 1699 C C . HIS B 1 59 ? 7.23 9.273 0.312 1 98.38 59 HIS B C 1
ATOM 1701 O O . HIS B 1 59 ? 7.031 10.445 -0.023 1 98.38 59 HIS B O 1
ATOM 1707 N N . ALA B 1 60 ? 6.594 8.695 1.367 1 97.69 60 ALA B N 1
ATOM 1708 C CA . ALA B 1 60 ? 5.602 9.406 2.17 1 97.69 60 ALA B CA 1
ATOM 1709 C C . ALA B 1 60 ? 6.207 10.641 2.818 1 97.69 60 ALA B C 1
ATOM 1711 O O . ALA B 1 60 ? 5.547 11.68 2.934 1 97.69 60 ALA B O 1
ATOM 1712 N N . GLU B 1 61 ? 7.414 10.547 3.23 1 97.06 61 GLU B N 1
ATOM 1713 C CA . GLU B 1 61 ? 8.086 11.68 3.855 1 97.06 61 GLU B CA 1
ATOM 1714 C C . GLU B 1 61 ? 8.219 12.852 2.883 1 97.06 61 GLU B C 1
ATOM 1716 O O . GLU B 1 61 ? 8.102 14.016 3.281 1 97.06 61 GLU B O 1
ATOM 1721 N N . LEU B 1 62 ? 8.453 12.547 1.655 1 96.94 62 LEU B N 1
ATOM 1722 C CA . LEU B 1 62 ? 8.594 13.594 0.648 1 96.94 62 LEU B CA 1
ATOM 1723 C C . LEU B 1 62 ? 7.23 14.172 0.268 1 96.94 62 LEU B C 1
ATOM 1725 O O . LEU B 1 62 ? 7.117 15.359 -0.046 1 96.94 62 LEU B O 1
ATOM 1729 N N . LEU B 1 63 ? 6.23 13.359 0.334 1 97.12 63 LEU B N 1
ATOM 1730 C CA . LEU B 1 63 ? 4.887 13.758 -0.061 1 97.12 63 LEU B CA 1
ATOM 1731 C C . LEU B 1 63 ? 4.18 14.484 1.08 1 97.12 63 LEU B C 1
ATOM 1733 O O . LEU B 1 63 ? 3.375 15.391 0.845 1 97.12 63 LEU B O 1
ATOM 1737 N N . PHE B 1 64 ? 4.422 14 2.285 1 96.88 64 PHE B N 1
ATOM 1738 C CA . PHE B 1 64 ? 3.812 14.484 3.516 1 96.88 64 PHE B CA 1
ATOM 1739 C C . PHE B 1 64 ? 4.879 14.836 4.547 1 96.88 64 PHE B C 1
ATOM 1741 O O . PHE B 1 64 ? 4.977 14.195 5.594 1 96.88 64 PHE B O 1
ATOM 1748 N N . PRO B 1 65 ? 5.57 15.883 4.309 1 95.69 65 PRO B N 1
ATOM 1749 C CA . PRO B 1 65 ? 6.691 16.203 5.191 1 95.69 65 PRO B CA 1
ATOM 1750 C C . PRO B 1 65 ? 6.254 16.5 6.621 1 95.69 65 PRO B C 1
ATOM 1752 O O . PRO B 1 65 ? 5.383 17.359 6.84 1 95.69 65 PRO B O 1
ATOM 1755 N N . ARG B 1 66 ? 6.914 15.922 7.52 1 94.19 66 ARG B N 1
ATOM 1756 C CA . ARG B 1 66 ? 6.547 15.969 8.93 1 94.19 66 ARG B CA 1
ATOM 1757 C C . ARG B 1 66 ? 6.617 17.391 9.469 1 94.19 66 ARG B C 1
ATOM 1759 O O . ARG B 1 66 ? 5.848 17.766 10.352 1 94.19 66 ARG B O 1
ATOM 1766 N N . GLU B 1 67 ? 7.496 18.203 8.93 1 93.25 67 GLU B N 1
ATOM 1767 C CA . GLU B 1 67 ? 7.711 19.562 9.43 1 93.25 67 GLU B CA 1
ATOM 1768 C C . GLU B 1 67 ? 6.574 20.5 9.016 1 93.25 67 GLU B C 1
ATOM 1770 O O . GLU B 1 67 ? 6.426 21.578 9.57 1 93.25 67 GLU B O 1
ATOM 1775 N N . LYS B 1 68 ? 5.762 19.938 8.078 1 94.75 68 LYS B N 1
ATOM 1776 C CA . LYS B 1 68 ? 4.723 20.812 7.543 1 94.75 68 LYS B CA 1
ATOM 1777 C C . LYS B 1 68 ? 3.334 20.328 7.965 1 94.75 68 LYS B C 1
ATOM 1779 O O . LYS B 1 68 ? 2.328 20.953 7.625 1 94.75 68 LYS B O 1
ATOM 1784 N N . LEU B 1 69 ? 3.316 19.25 8.656 1 96.81 69 LEU B N 1
ATOM 1785 C CA . LEU B 1 69 ? 2.025 18.672 9.016 1 96.81 69 LEU B CA 1
ATOM 1786 C C . LEU B 1 69 ? 1.865 18.594 10.531 1 96.81 69 LEU B C 1
ATOM 1788 O O . LEU B 1 69 ? 2.824 18.281 11.242 1 96.81 69 LEU B O 1
ATOM 1792 N N . GLY B 1 70 ? 0.659 18.938 10.992 1 95.75 70 GLY B N 1
ATOM 1793 C CA . GLY B 1 70 ? 0.26 18.75 12.375 1 95.75 70 GLY B CA 1
ATOM 1794 C C . GLY B 1 70 ? -0.896 17.781 12.531 1 95.75 70 GLY B C 1
ATOM 1795 O O . GLY B 1 70 ? -1.357 17.188 11.547 1 95.75 70 GLY B O 1
ATOM 1796 N N . VAL B 1 71 ? -1.272 17.578 13.75 1 97.12 71 VAL B N 1
ATOM 1797 C CA . VAL B 1 71 ? -2.322 16.625 14.078 1 97.12 71 VAL B CA 1
ATOM 1798 C C . VAL B 1 71 ? -3.6 16.984 13.32 1 97.12 71 VAL B C 1
ATOM 1800 O O . VAL B 1 71 ? -4.254 16.109 12.75 1 97.12 71 VAL B O 1
ATOM 1803 N N . LYS B 1 72 ? -3.934 18.219 13.258 1 96.88 72 LYS B N 1
ATOM 1804 C CA . LYS B 1 72 ? -5.148 18.641 12.57 1 96.88 72 LYS B CA 1
ATOM 1805 C C . LYS B 1 72 ? -5.07 18.344 11.07 1 96.88 72 LYS B C 1
ATOM 1807 O O . LYS B 1 72 ? -6.035 17.859 10.484 1 96.88 72 LYS B O 1
ATOM 1812 N N . GLU B 1 73 ? -3.967 18.656 10.523 1 97.56 73 GLU B N 1
ATOM 1813 C CA . GLU B 1 73 ? -3.797 18.484 9.086 1 97.56 73 GLU B CA 1
ATOM 1814 C C . GLU B 1 73 ? -3.883 17.016 8.688 1 97.56 73 GLU B C 1
ATOM 1816 O O . GLU B 1 73 ? -4.539 16.672 7.703 1 97.56 73 GLU B O 1
ATOM 1821 N N . VAL B 1 74 ? -3.232 16.172 9.469 1 98.44 74 VAL B N 1
ATOM 1822 C CA . VAL B 1 74 ? -3.209 14.766 9.078 1 98.44 74 VAL B CA 1
ATOM 1823 C C . VAL B 1 74 ? -4.594 14.156 9.273 1 98.44 74 VAL B C 1
ATOM 1825 O O . VAL B 1 74 ? -5.012 13.289 8.5 1 98.44 74 VAL B O 1
ATOM 1828 N N . LEU B 1 75 ? -5.344 14.602 10.281 1 98.81 75 LEU B N 1
ATOM 1829 C CA . LEU B 1 75 ? -6.715 14.133 10.461 1 98.81 75 LEU B CA 1
ATOM 1830 C C . LEU B 1 75 ? -7.602 14.609 9.312 1 98.81 75 LEU B C 1
ATOM 1832 O O . LEU B 1 75 ? -8.453 13.859 8.828 1 98.81 75 LEU B O 1
ATOM 1836 N N . ARG B 1 76 ? -7.391 15.789 8.859 1 98.38 76 ARG B N 1
ATOM 1837 C CA . ARG B 1 76 ? -8.172 16.297 7.734 1 98.38 76 ARG B CA 1
ATOM 1838 C C . ARG B 1 76 ? -7.871 15.523 6.457 1 98.38 76 ARG B C 1
ATOM 1840 O O . ARG B 1 76 ? -8.781 15.219 5.68 1 98.38 76 ARG B O 1
ATOM 1847 N N . TYR B 1 77 ? -6.609 15.219 6.285 1 98.12 77 TYR B N 1
ATOM 1848 C CA . TYR B 1 77 ? -6.227 14.391 5.145 1 98.12 77 TYR B CA 1
ATOM 1849 C C . TYR B 1 77 ? -6.953 13.055 5.176 1 98.12 77 TYR B C 1
ATOM 1851 O O . TYR B 1 77 ? -7.469 12.594 4.152 1 98.12 77 TYR B O 1
ATOM 1859 N N . ALA B 1 78 ? -6.949 12.43 6.328 1 98.88 78 ALA B N 1
ATOM 1860 C CA . ALA B 1 78 ? -7.578 11.117 6.477 1 98.88 78 ALA B CA 1
ATOM 1861 C C . ALA B 1 78 ? -9.086 11.203 6.258 1 98.88 78 ALA B C 1
ATOM 1863 O O . ALA B 1 78 ? -9.672 10.352 5.586 1 98.88 78 ALA B O 1
ATOM 1864 N N . ILE B 1 79 ? -9.727 12.242 6.797 1 98.88 79 ILE B N 1
ATOM 1865 C CA . ILE B 1 79 ? -11.164 12.438 6.652 1 98.88 79 ILE B CA 1
ATOM 1866 C C . ILE B 1 79 ? -11.508 12.609 5.176 1 98.88 79 ILE B C 1
ATOM 1868 O O . ILE B 1 79 ? -12.453 11.992 4.676 1 98.88 79 ILE B O 1
ATOM 1872 N N . GLU B 1 80 ? -10.773 13.414 4.484 1 98.56 80 GLU B N 1
ATOM 1873 C CA . GLU B 1 80 ? -11.016 13.656 3.066 1 98.56 80 GLU B CA 1
ATOM 1874 C C . GLU B 1 80 ? -10.891 12.375 2.256 1 98.56 80 GLU B C 1
ATOM 1876 O O . GLU B 1 80 ? -11.734 12.086 1.401 1 98.56 80 GLU B O 1
ATOM 1881 N N . GLY B 1 81 ? -9.844 11.617 2.51 1 98.31 81 GLY B N 1
ATOM 1882 C CA . GLY B 1 81 ? -9.641 10.375 1.784 1 98.31 81 GLY B CA 1
ATOM 1883 C C . GLY B 1 81 ? -10.742 9.352 2.029 1 98.31 81 GLY B C 1
ATOM 1884 O O . GLY B 1 81 ? -11.297 8.789 1.082 1 98.31 81 GLY B O 1
ATOM 1885 N N . GLU B 1 82 ? -11.062 9.164 3.279 1 98.88 82 GLU B N 1
ATOM 1886 C CA . GLU B 1 82 ? -12.109 8.211 3.619 1 98.88 82 GLU B CA 1
ATOM 1887 C C . GLU B 1 82 ? -13.461 8.656 3.066 1 98.88 82 GLU B C 1
ATOM 1889 O O . GLU B 1 82 ? -14.266 7.824 2.631 1 98.88 82 GLU B O 1
ATOM 1894 N N . THR B 1 83 ? -13.734 9.914 3.111 1 98.88 83 THR B N 1
ATOM 1895 C CA . THR B 1 83 ? -14.984 10.461 2.602 1 98.88 83 THR B CA 1
ATOM 1896 C C . THR B 1 83 ? -15.102 10.234 1.098 1 98.88 83 THR B C 1
ATOM 1898 O O . THR B 1 83 ? -16.156 9.82 0.604 1 98.88 83 THR B O 1
ATOM 1901 N N . TYR B 1 84 ? -14.047 10.516 0.414 1 98.75 84 TYR B N 1
ATOM 1902 C CA . TYR B 1 84 ? -14.031 10.273 -1.024 1 98.75 84 TYR B CA 1
ATOM 1903 C C . TYR B 1 84 ? -14.312 8.805 -1.334 1 98.75 84 TYR B C 1
ATOM 1905 O O . TYR B 1 84 ? -15.055 8.492 -2.266 1 98.75 84 TYR B O 1
ATOM 1913 N N . GLU B 1 85 ? -13.742 7.898 -0.561 1 98.81 85 GLU B N 1
ATOM 1914 C CA . GLU B 1 85 ? -13.898 6.469 -0.794 1 98.81 85 GLU B CA 1
ATOM 1915 C C . GLU B 1 85 ? -15.359 6.047 -0.66 1 98.81 85 GLU B C 1
ATOM 1917 O O . GLU B 1 85 ? -15.898 5.352 -1.526 1 98.81 85 GLU B O 1
ATOM 1922 N N . TYR B 1 86 ? -16.062 6.48 0.367 1 98.75 86 TYR B N 1
ATOM 1923 C CA . TYR B 1 86 ? -17.391 5.914 0.601 1 98.75 86 TYR B CA 1
ATOM 1924 C C . TYR B 1 86 ? -18.453 6.695 -0.152 1 98.75 86 TYR B C 1
ATOM 1926 O O . TYR B 1 86 ? -19.578 6.203 -0.351 1 98.75 86 TYR B O 1
ATOM 1934 N N . THR B 1 87 ? -18.109 7.953 -0.645 1 98.88 87 THR B N 1
ATOM 1935 C CA . THR B 1 87 ? -19.141 8.742 -1.307 1 98.88 87 THR B CA 1
ATOM 1936 C C . THR B 1 87 ? -19.016 8.633 -2.824 1 98.88 87 THR B C 1
ATOM 1938 O O . THR B 1 87 ? -20 8.812 -3.547 1 98.88 87 THR B O 1
ATOM 1941 N N . GLU B 1 88 ? -17.812 8.375 -3.281 1 98.81 88 GLU B 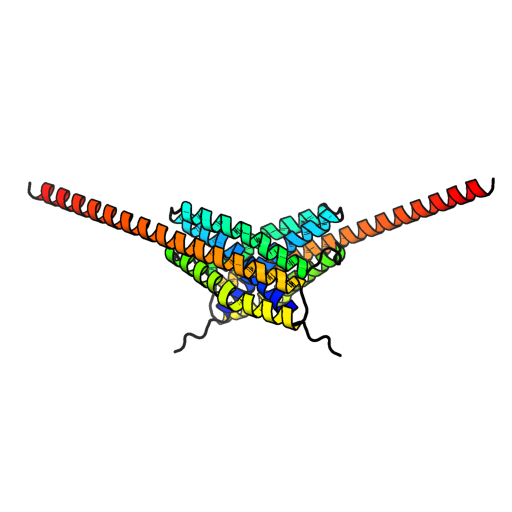N 1
ATOM 1942 C CA . GLU B 1 88 ? -17.594 8.461 -4.723 1 98.81 88 GLU B CA 1
ATOM 1943 C C . GLU B 1 88 ? -16.922 7.191 -5.258 1 98.81 88 GLU B C 1
ATOM 1945 O O . GLU B 1 88 ? -17.5 6.484 -6.082 1 98.81 88 GLU B O 1
ATOM 1950 N N . MET B 1 89 ? -15.789 6.824 -4.762 1 98.69 89 MET B N 1
ATOM 1951 C CA . MET B 1 89 ? -14.945 5.805 -5.375 1 98.69 89 MET B CA 1
ATOM 1952 C C . MET B 1 89 ? -15.609 4.434 -5.309 1 98.69 89 MET B C 1
ATOM 1954 O O . MET B 1 89 ? -15.867 3.812 -6.34 1 98.69 89 MET B O 1
ATOM 1958 N N . TYR B 1 90 ? -15.906 4.02 -4.109 1 98.88 90 TYR B N 1
ATOM 1959 C CA . TYR B 1 90 ? -16.391 2.65 -3.973 1 98.88 90 TYR B CA 1
ATOM 1960 C C . TYR B 1 90 ? -17.797 2.52 -4.531 1 98.88 90 TYR B C 1
ATOM 1962 O O . TYR B 1 90 ? -18.141 1.498 -5.133 1 98.88 90 TYR B O 1
ATOM 1970 N N . PRO B 1 91 ? -18.703 3.535 -4.336 1 98.94 91 PRO B N 1
ATOM 1971 C CA . PRO B 1 91 ? -20 3.424 -5.008 1 98.94 91 PRO B CA 1
ATOM 1972 C C . PRO B 1 91 ? -19.875 3.291 -6.523 1 98.94 91 PRO B C 1
ATOM 1974 O O . PRO B 1 91 ? -20.578 2.479 -7.137 1 98.94 91 PRO B O 1
ATOM 1977 N N . LYS B 1 92 ? -18.984 4.043 -7.121 1 98.88 92 LYS B N 1
ATOM 1978 C CA . LYS B 1 92 ? -18.766 3.938 -8.555 1 98.88 92 LYS B CA 1
ATOM 1979 C C . LYS B 1 92 ? -18.188 2.568 -8.922 1 98.88 92 LYS B C 1
ATOM 1981 O O . LYS B 1 92 ? -18.594 1.971 -9.922 1 98.88 92 LYS B O 1
ATOM 1986 N N . PHE B 1 93 ? -17.25 2.1 -8.172 1 98.88 93 PHE B N 1
ATOM 1987 C CA . PHE B 1 93 ? -16.656 0.791 -8.414 1 98.88 93 PHE B CA 1
ATOM 1988 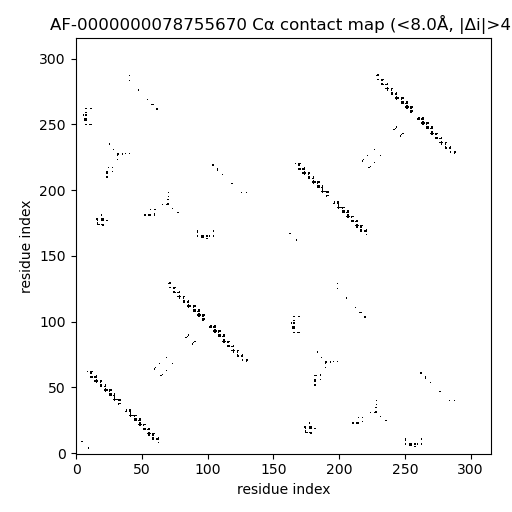C C . PHE B 1 93 ? -17.688 -0.312 -8.289 1 98.88 93 PHE B C 1
ATOM 1990 O O . PHE B 1 93 ? -17.719 -1.238 -9.102 1 98.88 93 PHE B O 1
ATOM 1997 N N . ARG B 1 94 ? -18.516 -0.226 -7.234 1 98.75 94 ARG B N 1
ATOM 1998 C CA . ARG B 1 94 ? -19.578 -1.199 -7.008 1 98.75 94 ARG B CA 1
ATOM 1999 C C . ARG B 1 94 ? -20.547 -1.245 -8.188 1 98.75 94 ARG B C 1
ATOM 2001 O O . ARG B 1 94 ? -20.953 -2.324 -8.625 1 98.75 94 ARG B O 1
ATOM 2008 N N . HIS B 1 95 ? -20.906 -0.079 -8.672 1 98.81 95 HIS B N 1
ATOM 2009 C CA . HIS B 1 95 ? -21.828 0.001 -9.812 1 98.81 95 HIS B CA 1
ATOM 2010 C C . HIS B 1 95 ? -21.266 -0.734 -11.023 1 98.81 95 HIS B C 1
ATOM 2012 O O . HIS B 1 95 ? -21.969 -1.509 -11.672 1 98.81 95 HIS B O 1
ATOM 2018 N N . ALA B 1 96 ? -20.016 -0.508 -11.336 1 98.62 96 ALA B N 1
ATOM 2019 C CA . ALA B 1 96 ? -19.359 -1.177 -12.461 1 98.62 96 ALA B CA 1
ATOM 2020 C C . ALA B 1 96 ? -19.344 -2.689 -12.258 1 98.62 96 ALA B C 1
ATOM 2022 O O . ALA B 1 96 ? -19.547 -3.449 -13.211 1 98.62 96 ALA B O 1
ATOM 2023 N N . ALA B 1 97 ? -19.047 -3.107 -11.047 1 98.62 97 ALA B N 1
ATOM 2024 C CA . ALA B 1 97 ? -19 -4.535 -10.742 1 98.62 97 ALA B CA 1
ATOM 2025 C C . ALA B 1 97 ? -20.359 -5.191 -10.961 1 98.62 97 ALA B C 1
ATOM 2027 O O . ALA B 1 97 ? -20.453 -6.297 -11.5 1 98.62 97 ALA B O 1
ATOM 2028 N N . VAL B 1 98 ? -21.422 -4.508 -10.57 1 98.69 98 VAL B N 1
ATOM 2029 C CA . VAL B 1 98 ? -22.781 -5.004 -10.758 1 98.69 98 VAL B CA 1
ATOM 2030 C C . VAL B 1 98 ? -23.109 -5.082 -12.25 1 98.69 98 VAL B C 1
ATOM 2032 O O . VAL B 1 98 ? -23.625 -6.094 -12.727 1 98.69 98 VAL B O 1
ATOM 2035 N N . GLU B 1 99 ? -22.75 -4.043 -12.961 1 98.44 99 GLU B N 1
ATOM 2036 C CA . GLU B 1 99 ? -23.016 -4 -14.398 1 98.44 99 GLU B CA 1
ATOM 2037 C C . GLU B 1 99 ? -22.312 -5.145 -15.117 1 98.44 99 GLU B C 1
ATOM 2039 O O . GLU B 1 99 ? -22.844 -5.711 -16.078 1 98.44 99 GLU B O 1
ATOM 2044 N N . GLU B 1 100 ? -21.172 -5.516 -14.625 1 98 100 GLU B N 1
ATOM 2045 C CA . GLU B 1 100 ? -20.375 -6.559 -15.281 1 98 100 GLU B CA 1
ATOM 2046 C C . GLU B 1 100 ? -20.703 -7.938 -14.703 1 98 100 GLU B C 1
ATOM 2048 O O . GLU B 1 100 ? -20.141 -8.945 -15.141 1 98 100 GLU B O 1
ATOM 2053 N N . GLY B 1 101 ? -21.516 -7.961 -13.758 1 97.94 101 GLY B N 1
ATOM 2054 C CA . GLY B 1 101 ? -21.922 -9.227 -13.172 1 97.94 101 GLY B CA 1
ATOM 2055 C C . GLY B 1 101 ? -20.859 -9.844 -12.289 1 97.94 101 GLY B C 1
ATOM 2056 O O . GLY B 1 101 ? -20.828 -11.062 -12.102 1 97.94 101 GLY B O 1
ATOM 2057 N N . ASN B 1 102 ? -19.938 -9.109 -11.781 1 97.75 102 ASN B N 1
ATOM 2058 C CA . ASN B 1 102 ? -18.938 -9.578 -10.836 1 97.75 102 ASN B CA 1
ATOM 2059 C C . ASN B 1 102 ? -19.438 -9.469 -9.398 1 97.75 102 ASN B C 1
ATOM 2061 O O . ASN B 1 102 ? -19.141 -8.477 -8.711 1 97.75 102 ASN B O 1
ATOM 2065 N N . SER B 1 103 ? -20.031 -10.438 -8.898 1 98.25 103 SER B N 1
ATOM 2066 C CA . SER B 1 103 ? -20.719 -10.383 -7.609 1 98.25 103 SER B CA 1
ATOM 2067 C C . SER B 1 103 ? -19.734 -10.336 -6.453 1 98.25 103 SER B C 1
ATOM 2069 O O . SER B 1 103 ? -20 -9.711 -5.422 1 98.25 103 SER B O 1
ATOM 2071 N N . ALA B 1 104 ? -18.625 -11.031 -6.602 1 97.81 104 ALA B N 1
ATOM 2072 C CA . ALA B 1 104 ? -17.625 -11.023 -5.531 1 97.81 104 ALA B CA 1
ATOM 2073 C C . ALA B 1 104 ? -17.062 -9.617 -5.32 1 97.81 104 ALA B C 1
ATOM 2075 O O . ALA B 1 104 ? -16.953 -9.156 -4.184 1 97.81 104 ALA B O 1
ATOM 2076 N N . ALA B 1 105 ? -16.75 -8.984 -6.422 1 98.12 105 ALA B N 1
ATOM 2077 C CA . ALA B 1 105 ? -16.234 -7.621 -6.324 1 98.12 105 ALA B CA 1
ATOM 2078 C C . ALA B 1 105 ? -17.312 -6.676 -5.781 1 98.12 105 ALA B C 1
ATOM 2080 O O . ALA B 1 105 ? -17.016 -5.801 -4.961 1 98.12 105 ALA B O 1
ATOM 2081 N N . ALA B 1 106 ? -18.531 -6.789 -6.25 1 98.69 106 ALA B N 1
ATOM 2082 C CA . ALA B 1 106 ? -19.609 -5.938 -5.773 1 98.69 106 ALA B CA 1
ATOM 2083 C C . ALA B 1 106 ? -19.781 -6.047 -4.258 1 98.69 106 ALA B C 1
ATOM 2085 O O . ALA B 1 106 ? -19.922 -5.039 -3.568 1 98.69 106 ALA B O 1
ATOM 2086 N N . ALA B 1 107 ? -19.75 -7.246 -3.758 1 98.69 107 ALA B N 1
ATOM 2087 C CA . ALA B 1 107 ? -19.875 -7.473 -2.32 1 98.69 107 ALA B CA 1
ATOM 2088 C C . ALA B 1 107 ? -18.703 -6.84 -1.561 1 98.69 107 ALA B C 1
ATOM 2090 O O . ALA B 1 107 ? -18.906 -6.258 -0.49 1 98.69 107 ALA B O 1
ATOM 2091 N N . GLU B 1 108 ? -17.547 -7.051 -2.104 1 98.5 108 GLU B N 1
ATOM 2092 C CA . GLU B 1 108 ? -16.359 -6.473 -1.487 1 98.5 108 GLU B CA 1
ATOM 2093 C C . GLU B 1 108 ? -16.469 -4.949 -1.418 1 98.5 108 GLU B C 1
ATOM 2095 O O . GLU B 1 108 ? -16.156 -4.348 -0.384 1 98.5 108 GLU B O 1
ATOM 2100 N N . PHE B 1 109 ? -16.859 -4.27 -2.461 1 98.81 109 PHE B N 1
ATOM 2101 C CA . PHE B 1 109 ? -16.953 -2.816 -2.496 1 98.81 109 PHE B CA 1
ATOM 2102 C C . PHE B 1 109 ? -18.047 -2.324 -1.562 1 98.81 109 PHE B C 1
ATOM 2104 O O . PHE B 1 109 ? -17.938 -1.256 -0.96 1 98.81 109 PHE B O 1
ATOM 2111 N N . ASP B 1 110 ? -19.094 -3.105 -1.457 1 98.56 110 ASP B N 1
ATOM 2112 C CA . ASP B 1 110 ? -20.141 -2.766 -0.501 1 98.56 110 ASP B CA 1
ATOM 2113 C C . ASP B 1 110 ? -19.594 -2.711 0.922 1 98.56 110 ASP B C 1
ATOM 2115 O O . ASP B 1 110 ? -19.891 -1.781 1.674 1 98.56 110 ASP B O 1
ATOM 2119 N N . GLU B 1 111 ? -18.844 -3.674 1.265 1 98.5 111 GLU B N 1
ATOM 2120 C CA . GLU B 1 111 ? -18.234 -3.707 2.59 1 98.5 111 GLU B CA 1
ATOM 2121 C C . GLU B 1 111 ? -17.312 -2.51 2.805 1 98.5 111 GLU B C 1
ATOM 2123 O O . GLU B 1 111 ? -17.297 -1.908 3.881 1 98.5 111 GLU B O 1
ATOM 2128 N N . GLN B 1 112 ? -16.609 -2.17 1.763 1 98.75 112 GLN B N 1
ATOM 2129 C CA . GLN B 1 112 ? -15.641 -1.081 1.877 1 98.75 112 GLN B CA 1
ATOM 2130 C C . GLN B 1 112 ? -16.344 0.266 2.021 1 98.75 112 GLN B C 1
ATOM 2132 O O . GLN B 1 112 ? -15.82 1.177 2.668 1 98.75 112 GLN B O 1
ATOM 2137 N N . ILE B 1 113 ? -17.516 0.453 1.416 1 98.81 113 ILE B N 1
ATOM 2138 C CA . ILE B 1 113 ? -18.297 1.673 1.59 1 98.81 113 ILE B CA 1
ATOM 2139 C C . ILE B 1 113 ? -18.609 1.882 3.072 1 98.81 113 ILE B C 1
ATOM 2141 O O . ILE B 1 113 ? -18.391 2.967 3.611 1 98.81 113 ILE B O 1
ATOM 2145 N N . GLY B 1 114 ? -19.047 0.797 3.721 1 98.69 114 GLY B N 1
ATOM 2146 C CA . GLY B 1 114 ? -19.359 0.886 5.141 1 98.69 114 GLY B CA 1
ATOM 2147 C C . GLY B 1 114 ? -18.141 1.173 6 1 98.69 114 GLY B C 1
ATOM 2148 O O . GLY B 1 114 ? -18.188 2.029 6.883 1 98.69 114 GLY B O 1
ATOM 2149 N N . GLU B 1 115 ? -17.031 0.482 5.723 1 98.69 115 GLU B N 1
ATOM 2150 C CA . GLU B 1 115 ? -15.805 0.637 6.5 1 98.69 115 GLU B CA 1
ATOM 2151 C C . GLU B 1 115 ? -15.234 2.045 6.352 1 98.69 115 GLU B C 1
ATOM 2153 O O . GLU B 1 115 ? -14.781 2.643 7.328 1 98.69 115 GLU B O 1
ATOM 2158 N N . SER B 1 116 ? -15.281 2.609 5.141 1 98.81 116 SER B N 1
ATOM 2159 C CA . SER B 1 116 ? -14.75 3.947 4.898 1 98.81 116 SER B CA 1
ATOM 2160 C C . SER B 1 116 ? -15.586 5.008 5.602 1 98.81 116 SER B C 1
ATOM 2162 O O . SER B 1 116 ? -15.055 6.012 6.082 1 98.81 116 SER B O 1
ATOM 2164 N N . LYS B 1 117 ? -16.875 4.828 5.637 1 98.81 117 LYS B N 1
ATOM 2165 C CA . LYS B 1 117 ? -17.766 5.73 6.375 1 98.81 117 LYS B CA 1
ATOM 2166 C C . LYS B 1 117 ? -17.453 5.699 7.867 1 98.81 117 LYS B C 1
ATOM 2168 O O . LYS B 1 117 ? -17.406 6.742 8.523 1 98.81 117 LYS B O 1
ATOM 2173 N N . ASP B 1 118 ? -17.234 4.531 8.375 1 98.81 118 ASP B N 1
ATOM 2174 C CA . ASP B 1 118 ? -16.875 4.379 9.781 1 98.81 118 ASP B CA 1
ATOM 2175 C C . ASP B 1 118 ? -15.539 5.062 10.078 1 98.81 118 ASP B C 1
ATOM 2177 O O . ASP B 1 118 ? -15.398 5.742 11.094 1 98.81 118 ASP B O 1
ATOM 2181 N N . HIS B 1 119 ? -14.562 4.895 9.219 1 98.94 119 HIS B N 1
ATOM 2182 C CA . HIS B 1 119 ? -13.258 5.52 9.398 1 98.94 119 HIS B CA 1
ATOM 2183 C C . HIS B 1 119 ? -13.367 7.043 9.383 1 98.94 119 HIS B C 1
ATOM 2185 O O . HIS B 1 119 ? -12.758 7.723 10.203 1 98.94 119 HIS B O 1
ATOM 2191 N N . ALA B 1 120 ? -14.141 7.547 8.406 1 98.81 120 ALA B N 1
ATOM 2192 C CA . ALA B 1 120 ? -14.336 8.992 8.336 1 98.81 120 ALA B CA 1
ATOM 2193 C C . ALA B 1 120 ? -14.945 9.531 9.633 1 98.81 120 ALA B C 1
ATOM 2195 O O . ALA B 1 120 ? -14.5 10.547 10.156 1 98.81 120 ALA B O 1
ATOM 2196 N N . GLY B 1 121 ? -15.961 8.828 10.117 1 98.88 121 GLY B N 1
ATOM 2197 C CA . GLY B 1 121 ? -16.578 9.227 11.375 1 98.88 121 GLY B CA 1
ATOM 2198 C C . GLY B 1 121 ? -15.609 9.195 12.547 1 98.88 121 GLY B C 1
ATOM 2199 O O . GLY B 1 121 ? -15.602 10.109 13.383 1 98.88 121 GLY B O 1
ATOM 2200 N N . LEU B 1 122 ? -14.844 8.164 12.609 1 98.88 122 LEU B N 1
ATOM 2201 C CA . LEU B 1 122 ? -13.844 8.023 13.664 1 98.88 122 LEU B CA 1
ATOM 2202 C C . LEU B 1 122 ? -12.852 9.172 13.625 1 98.88 122 LEU B C 1
ATOM 2204 O O . LEU B 1 122 ? -12.547 9.773 14.664 1 98.88 122 LEU B O 1
ATOM 2208 N N . PHE B 1 123 ? -12.352 9.531 12.445 1 98.88 123 PHE B N 1
ATOM 2209 C CA . PHE B 1 123 ? -11.359 10.594 12.312 1 98.88 123 PHE B CA 1
ATOM 2210 C C . PHE B 1 123 ? -11.977 11.953 12.617 1 98.88 123 PHE B C 1
ATOM 2212 O O . PHE B 1 123 ? -11.32 12.82 13.195 1 98.88 123 PHE B O 1
ATOM 2219 N N . LYS B 1 124 ? -13.258 12.141 12.203 1 98.75 124 LYS B N 1
ATOM 2220 C CA . LYS B 1 124 ? -13.945 13.383 12.516 1 98.75 124 LYS B CA 1
ATOM 2221 C C . LYS B 1 124 ? -14.102 13.562 14.023 1 98.75 124 LYS B C 1
ATOM 2223 O O . LYS B 1 124 ? -13.859 14.648 14.547 1 98.75 124 LYS B O 1
ATOM 2228 N N . ARG B 1 125 ? -14.484 12.516 14.695 1 98.62 125 ARG B N 1
ATOM 2229 C CA . ARG B 1 125 ? -14.602 12.578 16.141 1 98.62 125 ARG B CA 1
ATOM 2230 C C . ARG B 1 125 ? -13.242 12.828 16.797 1 98.62 125 ARG B C 1
ATOM 2232 O O . ARG B 1 125 ? -13.141 13.609 17.75 1 98.62 125 ARG B O 1
ATOM 2239 N N . THR B 1 126 ? -12.266 12.188 16.312 1 98.69 126 THR B N 1
ATOM 2240 C CA . THR B 1 126 ? -10.906 12.367 16.828 1 98.69 126 THR B CA 1
ATOM 2241 C C . THR B 1 126 ? -10.445 13.812 16.656 1 98.69 126 THR B C 1
ATOM 2243 O O . THR B 1 126 ? -9.82 14.375 17.562 1 98.69 126 THR B O 1
ATOM 2246 N N . LEU B 1 127 ? -10.75 14.383 15.492 1 98.12 127 LEU B N 1
ATOM 2247 C CA . LEU B 1 127 ? -10.398 15.773 15.219 1 98.12 127 LEU B CA 1
ATOM 2248 C C . LEU B 1 127 ? -11.094 16.703 16.203 1 98.12 127 LEU B C 1
ATOM 2250 O O . LEU B 1 127 ? -10.484 17.656 16.688 1 98.12 127 LEU B O 1
ATOM 2254 N N . GLU B 1 128 ? -12.32 16.422 16.516 1 97.25 128 GLU B N 1
ATOM 2255 C CA . GLU B 1 128 ? -13.07 17.234 17.469 1 97.25 128 GLU B CA 1
ATOM 2256 C C . GLU B 1 128 ? -12.453 17.172 18.859 1 97.25 128 GLU B C 1
ATOM 2258 O O . GLU B 1 128 ? -12.328 18.188 19.547 1 97.25 128 GLU B O 1
ATOM 2263 N N . ILE B 1 129 ? -12.109 15.977 19.203 1 95.44 129 ILE B N 1
ATOM 2264 C CA . ILE B 1 129 ? -11.508 15.766 20.516 1 95.44 129 ILE B CA 1
ATOM 2265 C C . ILE B 1 129 ? -10.156 16.469 20.578 1 95.44 129 ILE B C 1
ATOM 2267 O O . ILE B 1 129 ? -9.852 17.156 21.562 1 95.44 129 ILE B O 1
ATOM 2271 N N . ALA B 1 130 ? -9.367 16.359 19.547 1 92.69 130 ALA B N 1
ATOM 2272 C CA . ALA B 1 130 ? -8.047 16.984 19.484 1 92.69 130 ALA B CA 1
ATOM 2273 C C . ALA B 1 130 ? -8.156 18.5 19.516 1 92.69 130 ALA B C 1
ATOM 2275 O O . ALA B 1 130 ? -7.355 19.172 20.156 1 92.69 130 ALA B O 1
ATOM 2276 N N . ALA B 1 131 ? -9.102 18.984 18.812 1 90.38 131 ALA B N 1
ATOM 2277 C CA . ALA B 1 131 ? -9.305 20.422 18.766 1 90.38 131 ALA B CA 1
ATOM 2278 C C . ALA B 1 131 ? -9.641 20.984 20.156 1 90.38 131 ALA B C 1
ATOM 2280 O O . ALA B 1 131 ? -9.195 22.078 20.516 1 90.38 131 ALA B O 1
ATOM 2281 N N . LYS B 1 132 ? -10.352 20.25 20.875 1 89.62 132 LYS B N 1
ATOM 2282 C CA . LYS B 1 132 ? -10.695 20.672 22.234 1 89.62 132 LYS B CA 1
ATOM 2283 C C . LYS B 1 132 ? -9.477 20.641 23.156 1 89.62 132 LYS B C 1
ATOM 2285 O O . LYS B 1 132 ? -9.305 21.516 24 1 89.62 132 LYS B O 1
ATOM 2290 N N . ARG B 1 133 ? -8.672 19.688 22.953 1 85.56 133 ARG B N 1
ATOM 2291 C CA . ARG B 1 133 ? -7.449 19.562 23.75 1 85.56 133 ARG B CA 1
ATOM 2292 C C . ARG B 1 133 ? -6.488 20.703 23.469 1 85.56 133 ARG B C 1
ATOM 2294 O O . ARG B 1 133 ? -5.918 21.281 24.391 1 85.56 133 ARG B O 1
ATOM 2301 N N . PHE B 1 134 ? -6.367 21.062 22.25 1 82.94 134 PHE B N 1
ATOM 2302 C CA . PHE B 1 134 ? -5.477 22.141 21.844 1 82.94 134 PHE B CA 1
ATOM 2303 C C . PHE B 1 134 ? -6.004 23.484 22.344 1 82.94 134 PHE B C 1
ATOM 2305 O O . PHE B 1 134 ? -5.23 24.344 22.766 1 82.94 134 PHE B O 1
ATOM 2312 N N . ALA B 1 135 ? -7.258 23.625 22.328 1 84.75 135 ALA B N 1
ATOM 2313 C CA . ALA B 1 135 ? -7.875 24.844 22.844 1 84.75 135 ALA B CA 1
ATOM 2314 C C . ALA B 1 135 ? -7.684 24.984 24.344 1 84.75 135 ALA B C 1
ATOM 2316 O O . ALA B 1 135 ? -7.398 26.062 24.844 1 84.75 135 ALA B O 1
ATOM 2317 N N . ALA B 1 136 ? -7.766 23.906 24.953 1 84.06 136 ALA B N 1
ATOM 2318 C CA . ALA B 1 136 ? -7.598 23.922 26.406 1 84.06 136 ALA B CA 1
ATOM 2319 C C . ALA B 1 136 ? -6.156 24.234 26.781 1 84.06 136 ALA B C 1
ATOM 2321 O O . ALA B 1 136 ? -5.906 24.984 27.719 1 84.06 136 ALA B O 1
ATOM 2322 N N . LEU B 1 137 ? -5.285 23.688 26.016 1 79.69 137 LEU B N 1
ATOM 2323 C CA . LEU B 1 137 ? -3.869 23.922 26.266 1 79.69 137 LEU B CA 1
ATOM 2324 C C . LEU B 1 137 ? -3.494 25.359 25.969 1 79.69 137 LEU B C 1
ATOM 2326 O O . LEU B 1 137 ? -2.717 25.969 26.703 1 79.69 137 LEU B O 1
ATOM 2330 N N . ALA B 1 138 ? -4.004 25.922 24.969 1 82.06 138 ALA B N 1
ATOM 2331 C CA . ALA B 1 138 ? -3.754 27.312 24.609 1 82.06 138 ALA B CA 1
ATOM 2332 C C . ALA B 1 138 ? -4.242 28.25 25.719 1 82.06 138 ALA B C 1
ATOM 2334 O O . ALA B 1 138 ? -3.576 29.234 26.047 1 82.06 138 ALA B O 1
ATOM 2335 N N . LYS B 1 139 ? -5.246 27.922 26.344 1 86 139 LYS B N 1
ATOM 2336 C CA . LYS B 1 139 ? -5.812 28.734 27.422 1 86 139 LYS B CA 1
ATOM 2337 C C . LYS B 1 139 ? -4.945 28.672 28.672 1 86 139 LYS B C 1
ATOM 2339 O O . LYS B 1 139 ? -4.742 29.672 29.344 1 86 139 LYS B O 1
ATOM 2344 N N . VAL B 1 140 ? -4.438 27.438 28.859 1 83.62 140 VAL B N 1
ATOM 2345 C CA . VAL B 1 140 ? -3.572 27.266 30.016 1 83.62 140 VAL B CA 1
ATOM 2346 C C . VAL B 1 140 ? -2.271 28.031 29.828 1 83.62 140 VAL B C 1
ATOM 2348 O O . VAL B 1 140 ? -1.792 28.703 30.75 1 83.62 140 VAL B O 1
ATOM 2351 N N . GLU B 1 141 ? -1.761 27.953 28.594 1 80.56 141 GLU B N 1
ATOM 2352 C CA . GLU B 1 141 ? -0.516 28.656 28.281 1 80.56 141 GLU B CA 1
ATOM 2353 C C . GLU B 1 141 ? -0.698 30.172 28.359 1 80.56 141 GLU B C 1
ATOM 2355 O O . GLU B 1 141 ? 0.187 30.875 28.828 1 80.56 141 GLU B O 1
ATOM 2360 N N . GLU B 1 142 ? -1.806 30.672 27.969 1 85.38 142 GLU B N 1
ATOM 2361 C CA . GLU B 1 142 ? -2.129 32.094 28.078 1 85.38 142 GLU B CA 1
ATOM 2362 C C . GLU B 1 142 ? -2.248 32.531 29.531 1 85.38 142 GLU B C 1
ATOM 2364 O O . GLU B 1 142 ? -1.742 33.594 29.906 1 85.38 142 GLU B O 1
ATO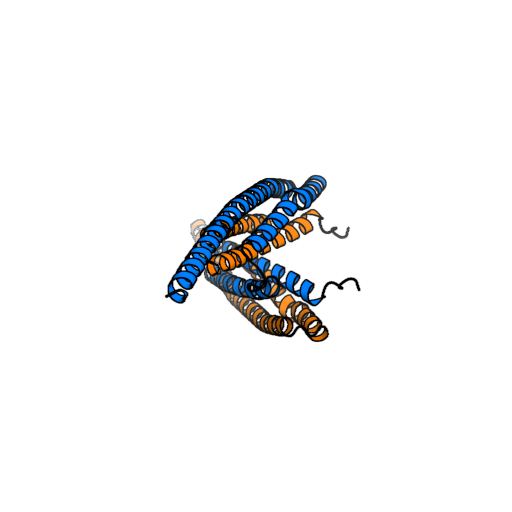M 2369 N N . LYS B 1 143 ? -2.768 31.656 30.328 1 86.06 143 LYS B N 1
ATOM 2370 C CA . LYS B 1 143 ? -2.895 31.953 31.75 1 86.06 143 LYS B CA 1
ATOM 2371 C C . LYS B 1 143 ? -1.53 31.984 32.438 1 86.06 143 LYS B C 1
ATOM 2373 O O . LYS B 1 143 ? -1.262 32.844 33.25 1 86.06 143 LYS B O 1
ATOM 2378 N N . HIS B 1 144 ? -0.741 30.969 31.984 1 84.38 144 HIS B N 1
ATOM 2379 C CA . HIS B 1 144 ? 0.602 30.906 32.562 1 84.38 144 HIS B CA 1
ATOM 2380 C C . HIS B 1 144 ? 1.43 32.125 32.125 1 84.38 144 HIS B C 1
ATOM 2382 O O . HIS B 1 144 ? 2.152 32.688 32.969 1 84.38 144 HIS B O 1
ATOM 2388 N N . ALA B 1 145 ? 1.287 32.625 30.938 1 86.44 145 ALA B N 1
ATOM 2389 C CA . ALA B 1 145 ? 2.008 33.781 30.422 1 86.44 145 ALA B CA 1
ATOM 2390 C C . ALA B 1 145 ? 1.562 35.062 31.125 1 86.44 145 ALA B C 1
ATOM 2392 O O . ALA B 1 145 ? 2.393 35.906 31.484 1 86.44 145 ALA B O 1
ATOM 2393 N N . LYS B 1 146 ? 0.345 35.156 31.375 1 84.12 146 LYS B N 1
ATOM 2394 C CA . LYS B 1 146 ? -0.194 36.312 32.094 1 84.12 146 LYS B CA 1
ATOM 2395 C C . LYS B 1 146 ? 0.291 36.375 33.531 1 84.12 146 LYS B C 1
ATOM 2397 O O . LYS B 1 146 ? 0.617 37.438 34.062 1 84.12 146 LYS B O 1
ATOM 2402 N N . ARG B 1 147 ? 0.327 35.188 34.156 1 82.88 147 ARG B N 1
ATOM 2403 C CA . ARG B 1 147 ? 0.812 35.094 35.531 1 82.88 147 ARG B CA 1
ATOM 2404 C C . ARG B 1 147 ? 2.289 35.469 35.625 1 82.88 147 ARG B C 1
ATOM 2406 O O . ARG B 1 147 ? 2.707 36.156 36.562 1 82.88 147 ARG B O 1
ATOM 2413 N N . TYR B 1 148 ? 3.025 35.031 34.625 1 82.56 148 TYR B N 1
ATOM 2414 C CA . TYR B 1 148 ? 4.445 35.344 34.594 1 82.56 148 TYR B CA 1
ATOM 2415 C C . TYR B 1 148 ? 4.66 36.844 34.375 1 82.56 148 TYR B C 1
ATOM 2417 O O . TYR B 1 148 ? 5.523 37.438 35.031 1 82.56 148 TYR B O 1
ATOM 2425 N N . GLU B 1 149 ? 3.902 37.469 33.562 1 84.12 149 GLU B N 1
ATOM 2426 C CA . GLU B 1 149 ? 3.984 38.906 33.312 1 84.12 149 GLU B CA 1
ATOM 2427 C C . GLU B 1 149 ? 3.615 39.688 34.562 1 84.12 149 GLU B C 1
ATOM 2429 O O . GLU B 1 149 ? 4.266 40.688 34.875 1 84.12 149 GLU B O 1
ATOM 2434 N N . THR B 1 150 ? 2.676 39.219 35.188 1 84.12 150 THR B N 1
ATOM 2435 C CA . THR B 1 150 ? 2.24 39.875 36.406 1 84.12 150 THR B CA 1
ATOM 2436 C C . THR B 1 150 ? 3.312 39.781 37.5 1 84.12 150 THR B C 1
ATOM 2438 O O . THR B 1 150 ? 3.584 40.75 38.188 1 84.12 150 THR B O 1
ATOM 2441 N N . THR B 1 151 ? 3.998 38.594 37.625 1 83.31 151 THR B N 1
ATOM 2442 C CA . THR B 1 151 ? 5.059 38.406 38.594 1 83.31 151 THR B CA 1
ATOM 2443 C C . THR B 1 151 ? 6.281 39.25 38.25 1 83.31 151 THR B C 1
ATOM 2445 O O . THR B 1 151 ? 6.902 39.812 39.156 1 83.31 151 THR B O 1
ATOM 2448 N N . LEU B 1 152 ? 6.539 39.406 37 1 83.69 152 LEU B N 1
ATOM 2449 C CA . LEU B 1 152 ? 7.676 40.188 36.562 1 83.69 152 LEU B CA 1
ATOM 2450 C C . LEU B 1 152 ? 7.426 41.688 36.812 1 83.69 152 LEU B C 1
ATOM 2452 O O . LEU B 1 152 ? 8.32 42.406 37.281 1 83.69 152 LEU B O 1
ATOM 2456 N N . SER B 1 153 ? 6.297 42.188 36.594 1 84.06 153 SER B N 1
ATOM 2457 C CA . SER B 1 153 ? 5.922 43.562 36.844 1 84.06 153 SER B CA 1
ATOM 2458 C C . SER B 1 153 ? 5.953 43.875 38.344 1 84.06 153 SER B C 1
ATOM 2460 O O . SER B 1 153 ? 6.34 45 38.719 1 84.06 153 SER B O 1
ATOM 2462 N N . ALA B 1 154 ? 5.754 42.938 39.188 1 80.75 154 ALA B N 1
ATOM 2463 C CA . ALA B 1 154 ? 5.77 43.094 40.625 1 80.75 154 ALA B CA 1
ATOM 2464 C C . ALA B 1 154 ? 7.199 43.188 41.156 1 80.75 154 ALA B C 1
ATOM 2466 O O . ALA B 1 154 ? 7.488 43.969 42.094 1 80.75 154 ALA B O 1
ATOM 2467 N N . VAL B 1 155 ? 8.078 42.531 40.562 1 80 155 VAL B N 1
ATOM 2468 C CA . VAL B 1 155 ? 9.477 42.5 41 1 80 155 VAL B CA 1
ATOM 2469 C C . VAL B 1 155 ? 10.164 43.781 40.531 1 80 155 VAL B C 1
ATOM 2471 O O . VAL B 1 155 ? 10.969 44.375 41.281 1 80 155 VAL B O 1
ATOM 2474 N N . ALA B 1 156 ? 9.797 44.531 39.5 1 80.69 156 ALA B N 1
ATOM 2475 C CA . ALA B 1 156 ? 10.391 45.719 38.969 1 80.69 156 ALA B CA 1
ATOM 24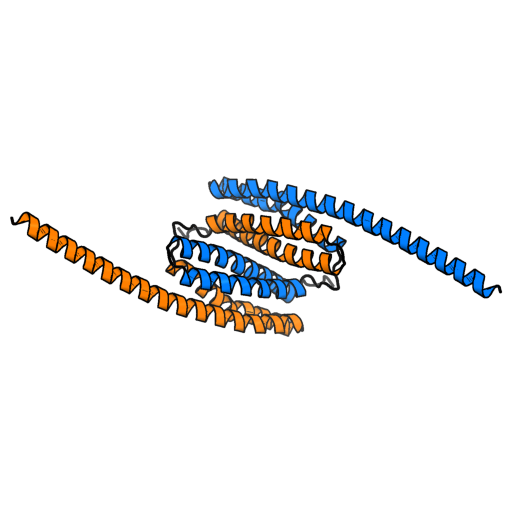76 C C . ALA B 1 156 ? 9.922 46.969 39.719 1 80.69 156 ALA B C 1
ATOM 2478 O O . ALA B 1 156 ? 10.633 47.969 39.781 1 80.69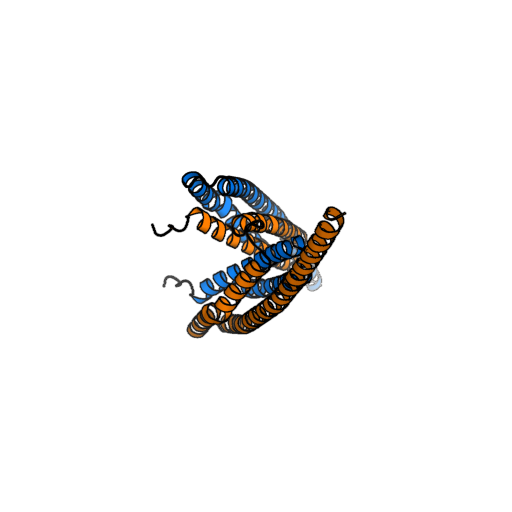 156 ALA B O 1
ATOM 2479 N N . ALA B 1 157 ? 8.883 46.969 40.312 1 74.56 157 ALA B N 1
ATOM 2480 C CA . ALA B 1 157 ? 8.344 48.094 41.062 1 74.56 157 ALA B CA 1
ATOM 2481 C C . ALA B 1 157 ? 8.961 48.188 42.438 1 74.56 157 ALA B C 1
ATOM 2483 O O . ALA B 1 157 ? 8.82 49.188 43.125 1 74.56 157 ALA B O 1
ATOM 2484 N N . LYS B 1 158 ? 9.797 47.188 42.688 1 67.5 158 LYS B N 1
ATOM 2485 C CA . LYS B 1 158 ? 10.539 47.312 43.938 1 67.5 158 LYS B CA 1
ATOM 2486 C C . LYS B 1 158 ? 11.953 47.812 43.688 1 67.5 158 LYS B C 1
ATOM 2488 O O . LYS B 1 158 ? 12.578 47.469 42.688 1 67.5 158 LYS B O 1
#

Radius of gyration: 26.37 Å; Cα contacts (8 Å, |Δi|>4): 323; chains: 2; bounding box: 42×113×74 Å

Sequence (316 aa):
MTKQESVTVKNLEAAFAGESMAHMKYLHFARICREQGDEATAKVFEETAAQEIQHALGHAELLFPREKLGVKEVLRYAIEGETYEYTEMYPKFRHAAVEEGNSAAAAEFDEQIGESKDHAGLFKRTLEIAAKRFAALAKVEEKHAKRYETTLSAVAAKMTKQESVTVKNLEAAFAGESMAHMKYLHFARICREQGDEATAKVFEETAAQEIQHALGHAELLFPREKLGVKEVLRYAIEGETYEYTEMYPKFRHAAVEEGNSAAAAEFDEQIGESKDHAGLFKRTLEIAAKRFAALAKVEEKHAKRYETTLSAVAAK

InterPro domains:
  IPR003251 Rubrerythrin, diiron-binding domain [PF02915] (10-126)
  IPR003251 Rubrerythrin, diiron-binding domain [cd01041] (8-155)
  IPR009040 Ferritin-like diiron domain [PS50905] (2-134)
  IPR009078 Ferritin-like superfamily [SSF47240] (6-129)
  IPR012347 Ferritin-like [G3DSA:1.20.1260.10] (4-130)
  IPR052753 Rubrerythrin-2/Nigerythrin [PTHR33746] (7-131)

Solvent-accessible surface area (backbone atoms only — not comparable to full-atom values): 15769 Å² total; per-residue (Å²): 129,79,79,71,77,52,66,43,57,54,41,43,51,50,48,24,31,49,27,23,34,47,21,54,48,25,46,53,45,16,49,50,21,41,76,71,69,35,55,69,61,15,50,54,27,44,55,50,20,57,51,24,50,56,52,21,48,55,39,42,42,73,75,56,38,63,93,78,51,52,64,66,54,49,36,49,52,50,27,53,53,24,44,43,36,35,71,45,51,27,53,53,42,24,50,47,12,56,76,69,65,36,62,69,58,24,53,52,27,53,52,48,27,54,53,24,47,51,49,20,50,51,35,50,52,48,46,54,53,49,52,51,52,52,52,50,49,52,51,50,51,50,50,52,51,51,52,50,52,53,53,52,56,56,58,66,76,100,130,80,78,72,78,51,66,42,58,54,43,43,51,50,48,26,30,49,27,23,34,47,22,54,48,25,47,53,46,16,50,48,21,42,78,71,69,35,54,69,61,14,50,53,27,44,54,49,21,57,54,24,50,55,54,21,49,56,38,42,44,72,76,56,38,65,93,80,52,51,63,68,53,51,35,48,52,50,30,52,52,23,44,44,37,35,72,46,50,28,52,53,41,24,51,47,10,54,75,69,65,36,62,69,58,24,53,52,28,52,53,46,25,55,53,24,48,51,49,22,50,52,35,50,52,47,47,53,54,50,52,51,52,51,51,51,48,52,51,50,52,51,50,52,51,50,51,51,52,52,54,52,56,58,61,65,78,100

Foldseek 3Di:
DPPPDDPVLVVLVVQLVVLVVLLVVLQVVLVVCVVVPNNPSSVVSNVVSVVSVVSNVVSVCVNPPPVVDDPLRVLVVLLVVLCCLLPPPLVVQLVVCVVVVPVVSNVVSVVSSVVSVVSNVVSVVVSVVVVVVVVVVVVVVVVVVVVVVVVVVVVVVD/DPPPDDPVLVVLVVQLVVLVVLLVVLQVVLVVCVVVPNNPSSVVSNVVSVVSVVSNVVSVCVNPPPVPDDPLRVLVVLLVVLCCLLPPPLVVVLVVCVVVVPVVSNVVSVVSSVVSVVSNVVSVVVSVVVVVVVVVVVVVVVVVVVVVVVVVVVVVVD

pLDDT: mean 93.89, std 10.21, range [32.44, 98.94]